Protein 5HWA (pdb70)

Sequence (259 aa):
ASPDDNFSPETLQFLRRNNTGLDGEQWNNIMKKLINKPQQDDDLNNWIKYYGYCEDIEDERGYTIGLFGATTGGSRDTHPDGPDLFKAYDAAKGASNPSADGALKRLGINGKMKGSSIILEIKDSEKVFCGKIKKLQNDAAWRKAMMWETFYNVYIRYSVEEQARQRGFTSAVVTIGSFVDTALNQGATGGSSDTLQGLLARSGSSSSNEKTFMKNFHAKRTLVVDTNKYNKKPPNGKNRVKKQWDTLVDMGKMNLKNVDSEIAQVTDWEMK

Nearest PDB structures (foldseek):
  5hwa-assembly1_A  TM=1.004E+00  e=2.212E-44  Niallia circulans
  2d05-assembly1_A  TM=9.182E-01  e=1.776E-41  Niallia circulans
  1qgi-assembly1_A  TM=9.172E-01  e=9.825E-41  Niallia circulans
  7xh0-assembly1_A  TM=9.384E-01  e=9.496E-37  Paenibacillus dendritiformis
  6x2q-assembly1_A  TM=8.003E-01  e=6.078E-09  Gynuella sunshinyii YC6258

Ra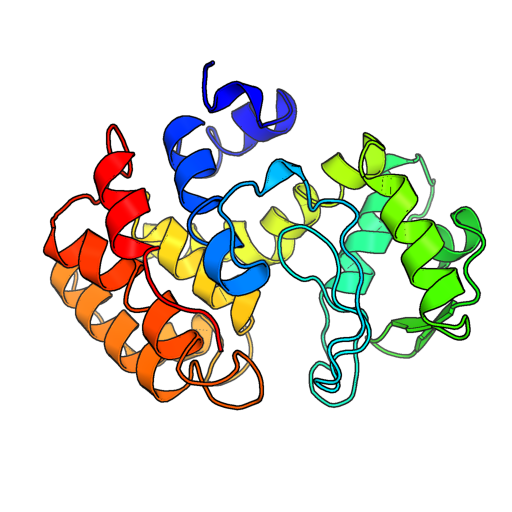dius of gyration: 17.69 Å; Cα contacts (8 Å, |Δi|>4): 448; chains: 1; bounding box: 38×38×52 Å

Structure (mmCIF, N/CA/C/O backbone):
data_5HWA
#
_entry.id   5HWA
#
_cell.length_a   40.750
_cell.length_b   79.030
_cell.length_c   94.760
_cell.angle_alpha   90.000
_cell.angle_beta   90.000
_cell.angle_gamma   90.000
#
_symmetry.space_group_name_H-M   'P 21 21 21'
#
loop_
_entity.id
_entity.type
_entity.pdbx_description
1 polymer Chitosanase
2 branched 2-amino-2-deoxy-beta-D-glucopyranose-(1-4)-2-amino-2-deoxy-beta-D-glucopyranose-(1-4)-2-amino-2-deoxy-beta-D-glucopyranose-(1-4)-2-amino-2-deoxy-beta-D-glucopyranose
3 non-polymer 'CACODYLATE ION'
4 non-polymer 'ACETIC ACID'
5 non-polymer 'ZINC ION'
6 water water
#
loop_
_atom_site.group_PDB
_atom_site.id
_atom_site.type_symbol
_atom_site.label_atom_id
_atom_site.label_alt_id
_atom_site.label_comp_id
_atom_site.label_asym_id
_atom_site.label_entity_id
_atom_site.label_seq_id
_atom_site.pdbx_PDB_ins_code
_atom_site.Cartn_x
_atom_site.Cartn_y
_atom_site.Cartn_z
_atom_site.occupancy
_atom_site.B_iso_or_equiv
_atom_site.auth_seq_id
_atom_site.auth_comp_id
_atom_site.auth_asym_id
_atom_site.auth_atom_id
_atom_site.pdbx_PDB_model_num
ATOM 1 N N . ALA A 1 1 ? 3.848 3.583 16.806 1.00 51.87 1 ALA A N 1
ATOM 2 C CA . ALA A 1 1 ? 4.163 2.183 17.224 1.00 39.45 1 ALA A CA 1
ATOM 3 C C . ALA A 1 1 ? 3.669 1.195 16.184 1.00 36.47 1 ALA A C 1
ATOM 4 O O . ALA A 1 1 ? 2.782 1.489 15.365 1.00 35.59 1 ALA A O 1
ATOM 6 N N . SER A 1 2 ? 4.240 0.005 16.232 1.00 33.71 2 SER A N 1
ATOM 7 C CA . SER A 1 2 ? 3.806 -1.058 15.371 1.00 20.75 2 SER A CA 1
ATOM 8 C C . SER A 1 2 ? 2.404 -1.579 15.795 1.00 18.27 2 SER A C 1
ATOM 9 O O . SER A 1 2 ? 2.134 -1.766 16.996 1.00 18.30 2 SER A O 1
ATOM 12 N N . PRO A 1 3 ? 1.492 -1.808 14.820 1.00 16.59 3 PRO A N 1
ATOM 13 C CA . PRO A 1 3 ? 0.179 -2.361 15.170 1.00 14.47 3 PRO A CA 1
ATOM 14 C C . PRO A 1 3 ? 0.318 -3.741 15.802 1.00 14.41 3 PRO A C 1
ATOM 15 O O . PRO A 1 3 ? -0.556 -4.165 16.592 1.00 15.63 3 PRO A O 1
ATOM 19 N N . ASP A 1 4 ? 1.437 -4.415 15.520 1.00 15.74 4 ASP A N 1
ATOM 20 C CA . ASP A 1 4 ? 1.690 -5.732 16.096 1.00 16.99 4 ASP A CA 1
ATOM 21 C C . ASP A 1 4 ? 1.706 -5.686 17.582 1.00 16.38 4 ASP A C 1
ATOM 22 O O . ASP A 1 4 ? 1.483 -6.712 18.221 1.00 16.36 4 ASP A O 1
ATOM 27 N N . ASP A 1 5 ? 2.061 -4.527 18.137 1.00 13.73 5 ASP A N 1
ATOM 28 C CA . ASP A 1 5 ? 2.245 -4.408 19.584 1.00 14.14 5 ASP A CA 1
ATOM 29 C C . ASP A 1 5 ? 0.917 -4.529 20.326 1.00 13.34 5 ASP A C 1
ATOM 30 O O . ASP A 1 5 ? 0.896 -4.689 21.534 1.00 15.92 5 ASP A O 1
ATOM 35 N N . ASN A 1 6 ? -0.191 -4.509 19.612 1.00 12.94 6 ASN A N 1
ATOM 36 C CA . ASN A 1 6 ? -1.524 -4.589 20.266 1.00 12.49 6 ASN A CA 1
ATOM 37 C C . ASN A 1 6 ? -1.976 -6.021 20.496 1.00 12.18 6 ASN A C 1
ATOM 38 O O . ASN A 1 6 ? -3.104 -6.260 20.941 1.00 13.80 6 ASN A O 1
ATOM 43 N N . PHE A 1 7 ? -1.113 -6.994 20.220 1.00 12.06 7 PHE A N 1
ATOM 44 C CA . PHE A 1 7 ? -1.453 -8.419 20.400 1.00 11.66 7 PHE A CA 1
ATOM 45 C C . PHE A 1 7 ? -0.409 -9.059 21.281 1.00 13.09 7 PHE A C 1
ATOM 46 O O . PHE A 1 7 ? 0.770 -8.646 21.263 1.00 13.66 7 PHE A O 1
ATOM 54 N N . SER A 1 8 ? -0.796 -10.082 22.033 1.00 13.61 8 SER A N 1
ATOM 55 C CA . SER A 1 8 ? 0.210 -10.894 22.716 1.00 13.13 8 SER A CA 1
ATOM 56 C C . SER A 1 8 ? 1.063 -11.576 21.640 1.00 13.27 8 SER A C 1
ATOM 57 O O . SER A 1 8 ? 0.605 -11.803 20.501 1.00 13.21 8 SER A O 1
ATOM 60 N N . PRO A 1 9 ? 2.298 -11.947 21.986 1.00 13.42 9 PRO A N 1
ATOM 61 C CA . PRO A 1 9 ? 3.090 -12.663 20.991 1.00 14.98 9 PRO A CA 1
ATOM 62 C C . PRO A 1 9 ? 2.405 -13.950 20.503 1.00 15.02 9 PRO A C 1
ATOM 63 O O . PRO A 1 9 ? 2.468 -14.259 19.302 1.00 16.35 9 PRO A O 1
ATOM 67 N N . GLU A 1 10 ? 1.761 -14.690 21.418 1.00 14.74 10 GLU A N 1
ATOM 68 C CA . GLU A 1 10 ? 1.092 -15.945 21.070 1.00 15.35 10 GLU A CA 1
ATOM 69 C C . GLU A 1 10 ? -0.055 -15.688 20.096 1.00 13.45 10 GLU A C 1
ATOM 70 O O . GLU A 1 10 ? -0.197 -16.388 19.095 1.00 15.75 10 GLU A O 1
ATOM 76 N N . THR A 1 11 ? -0.827 -14.638 20.337 1.00 12.24 11 THR A N 1
ATOM 77 C CA . THR A 1 11 ? -1.966 -14.315 19.466 1.00 12.78 11 THR A CA 1
ATOM 78 C C . THR A 1 11 ? -1.467 -13.870 18.101 1.00 12.72 11 THR A C 1
ATOM 79 O O . THR A 1 11 ? -2.015 -14.274 17.062 1.00 12.31 11 THR A O 1
ATOM 83 N N . LEU A 1 12 ? -0.440 -13.024 18.093 1.00 13.14 12 LEU A N 1
ATOM 84 C CA . LEU A 1 12 ? 0.089 -12.519 16.821 1.00 12.42 12 LEU A CA 1
ATOM 85 C C . LEU A 1 12 ? 0.498 -13.720 15.935 1.00 12.50 12 LEU A C 1
ATOM 86 O O . LEU A 1 12 ? 0.135 -13.800 14.756 1.00 13.12 12 LEU A O 1
ATOM 91 N N . GLN A 1 13 ? 1.273 -14.641 16.509 1.00 13.32 13 GLN A N 1
ATOM 92 C CA . GLN A 1 13 ? 1.739 -15.793 15.757 1.00 14.77 13 GLN A CA 1
ATOM 93 C C . GLN A 1 13 ? 0.623 -16.729 15.385 1.00 13.88 13 GLN A C 1
ATOM 94 O O . GLN A 1 13 ? 0.585 -17.212 14.250 1.00 14.30 13 GLN A O 1
ATOM 100 N N . PHE A 1 14 ? -0.295 -17.003 16.314 1.00 12.53 14 PHE A N 1
ATOM 101 C CA . PHE A 1 14 ? -1.392 -17.922 16.044 1.00 13.20 14 PHE A CA 1
ATOM 102 C C . PHE A 1 14 ? -2.275 -17.370 14.909 1.00 12.45 14 PHE A C 1
ATOM 103 O O . PHE A 1 14 ? -2.635 -18.087 13.977 1.00 13.20 14 PHE A O 1
ATOM 111 N N . LEU A 1 15 ? -2.591 -16.077 14.975 1.00 11.53 15 LEU A N 1
ATOM 112 C CA . LEU A 1 15 ? -3.393 -15.483 13.896 1.00 12.28 15 LEU A CA 1
ATOM 113 C C . LEU A 1 15 ? -2.660 -15.534 12.544 1.00 11.39 15 LEU A C 1
ATOM 114 O O . LEU A 1 15 ? -3.278 -15.811 11.510 1.00 12.30 15 LEU A O 1
ATOM 119 N N . ARG A 1 16 ? -1.353 -15.296 12.526 1.00 11.30 16 ARG A N 1
ATOM 120 C CA A ARG A 1 16 ? -0.577 -15.370 11.296 0.30 12.82 16 ARG A CA 1
ATOM 121 C CA B ARG A 1 16 ? -0.658 -15.356 11.275 0.70 13.03 16 ARG A CA 1
ATOM 122 C C . ARG A 1 16 ? -0.680 -16.776 10.707 1.00 13.77 16 ARG A C 1
ATOM 123 O O . ARG A 1 16 ? -0.948 -16.960 9.524 1.00 14.59 16 ARG A O 1
ATOM 138 N N . ASN A 1 17 ? -0.439 -17.761 11.567 1.00 13.87 17 ASN A N 1
ATOM 139 C CA . ASN A 1 17 ? -0.307 -19.150 11.121 1.00 13.78 17 ASN A CA 1
ATOM 140 C C . ASN A 1 17 ? -1.643 -19.718 10.691 1.00 13.63 17 ASN A C 1
ATOM 141 O O . ASN A 1 17 ? -1.712 -20.587 9.817 1.00 17.29 17 ASN A O 1
ATOM 146 N N . ASN A 1 18 ? -2.727 -19.245 11.299 1.00 13.59 18 ASN A N 1
ATOM 147 C CA . ASN A 1 18 ? -4.041 -19.842 11.061 1.00 11.99 18 ASN A CA 1
ATOM 148 C C . ASN A 1 18 ? -4.998 -19.049 10.193 1.00 11.43 18 ASN A C 1
ATOM 149 O O . ASN A 1 18 ? -6.008 -19.590 9.715 1.00 13.84 18 ASN A O 1
ATOM 154 N N . THR A 1 19 ? -4.715 -17.756 9.997 1.00 11.81 19 THR A N 1
ATOM 155 C CA . THR A 1 19 ? -5.607 -16.909 9.202 1.00 10.62 19 THR A CA 1
ATOM 156 C C . THR A 1 19 ? -4.904 -16.260 8.023 1.00 10.67 19 THR A C 1
ATOM 157 O O . THR A 1 19 ? -5.573 -15.648 7.188 1.00 12.23 19 THR A O 1
ATOM 161 N N . GLY A 1 20 ? -3.576 -16.320 8.004 1.00 11.61 20 GLY A N 1
ATOM 162 C CA . GLY A 1 20 ? -2.836 -15.716 6.916 1.00 12.26 20 GLY A CA 1
ATOM 163 C C . GLY A 1 20 ? -2.641 -14.207 7.065 1.00 11.44 20 GLY A C 1
ATOM 164 O O . GLY A 1 20 ? -2.005 -13.596 6.212 1.00 15.31 20 GLY A O 1
ATOM 165 N N . LEU A 1 21 ? -3.170 -13.602 8.118 1.00 10.66 21 LEU A N 1
ATOM 166 C CA . LEU A 1 21 ? -3.163 -12.138 8.214 1.00 10.78 21 LEU A CA 1
ATOM 167 C C . LEU A 1 21 ? -2.179 -11.657 9.274 1.00 9.45 21 LEU A C 1
ATOM 168 O O . LEU A 1 21 ? -1.997 -12.334 10.317 1.00 11.68 21 LEU A O 1
ATOM 173 N N . ASP A 1 22 ? -1.558 -10.495 9.013 1.00 10.03 22 ASP A N 1
ATOM 174 C CA . ASP A 1 22 ? -0.536 -9.957 9.913 1.00 11.25 22 ASP A CA 1
ATOM 175 C C . ASP A 1 22 ? -1.130 -9.019 10.958 1.00 10.44 22 ASP A C 1
ATOM 176 O O . ASP A 1 22 ? -2.331 -8.836 11.035 1.00 11.17 22 ASP A O 1
ATOM 181 N N . GLY A 1 23 ? -0.265 -8.440 11.785 1.00 9.82 23 GLY A N 1
ATOM 182 C CA . GLY A 1 23 ? -0.715 -7.579 12.889 1.00 9.62 23 GLY A CA 1
ATOM 183 C C . GLY A 1 23 ? -1.364 -6.303 12.428 1.00 10.00 23 GLY A C 1
ATOM 184 O O . GLY A 1 23 ? -2.336 -5.870 13.032 1.00 11.62 23 GLY A O 1
ATOM 185 N N . GLU A 1 24 ? -0.871 -5.701 11.346 1.00 10.39 24 GLU A N 1
ATOM 186 C CA . GLU A 1 24 ? -1.536 -4.490 10.790 1.00 10.10 24 GLU A CA 1
ATOM 187 C C . GLU A 1 24 ? -2.968 -4.878 10.358 1.00 10.16 24 GLU A C 1
ATOM 188 O O . GLU A 1 24 ? -3.936 -4.136 10.630 1.00 10.16 24 GLU A O 1
ATOM 194 N N . GLN A 1 25 ? -3.099 -6.008 9.673 1.00 9.42 25 GLN A N 1
ATOM 195 C CA . GLN A 1 25 ? -4.386 -6.411 9.141 1.00 9.14 25 GLN A CA 1
ATOM 196 C C . GLN A 1 25 ? -5.358 -6.698 10.276 1.00 9.01 25 GLN A C 1
ATOM 197 O O . GLN A 1 25 ? -6.495 -6.207 10.264 1.00 9.49 25 GLN A O 1
ATOM 203 N N . TRP A 1 26 ? -4.960 -7.497 11.256 1.00 9.04 26 TRP A N 1
ATOM 204 C CA . TRP A 1 26 ? -5.821 -7.744 12.385 1.00 8.15 26 TRP A CA 1
ATOM 205 C C . TRP A 1 26 ? -6.115 -6.523 13.228 1.00 9.02 26 TRP A C 1
ATOM 206 O O . TRP A 1 26 ? -7.239 -6.387 13.758 1.00 9.51 26 TRP A O 1
ATOM 217 N N . ASN A 1 27 ? -5.114 -5.663 13.420 1.00 9.35 27 ASN A N 1
ATOM 218 C CA . ASN A 1 27 ? -5.397 -4.419 14.142 1.00 8.63 27 ASN A CA 1
ATOM 219 C C . ASN A 1 27 ? -6.481 -3.590 13.423 1.00 8.90 27 ASN A C 1
ATOM 220 O O . ASN A 1 27 ? -7.395 -3.042 14.078 1.00 9.76 27 ASN A O 1
ATOM 225 N N . ASN A 1 28 ? -6.411 -3.551 12.078 1.00 9.11 28 ASN A N 1
ATOM 226 C CA . ASN A 1 28 ? -7.419 -2.852 11.285 1.00 9.22 28 ASN A CA 1
ATOM 227 C C . ASN A 1 28 ? -8.794 -3.510 11.379 1.00 9.01 28 ASN A C 1
ATOM 228 O O . ASN A 1 28 ? -9.816 -2.797 11.509 1.00 8.83 28 ASN A O 1
ATOM 233 N N . ILE A 1 29 ? -8.839 -4.846 11.331 1.00 8.67 29 ILE A N 1
ATOM 234 C CA . ILE A 1 29 ? -10.104 -5.553 11.486 1.00 8.60 29 ILE A CA 1
ATOM 235 C C . ILE A 1 29 ? -10.698 -5.157 12.851 1.00 9.21 29 ILE A C 1
ATOM 236 O O . ILE A 1 29 ? -11.907 -4.870 12.970 1.00 8.71 29 ILE A O 1
ATOM 241 N N . MET A 1 30 ? -9.880 -5.152 13.914 1.00 8.02 30 MET A N 1
ATOM 242 C CA . MET A 1 30 ? -10.383 -4.816 15.239 1.00 8.70 30 MET A CA 1
ATOM 243 C C . MET A 1 30 ? -10.881 -3.384 15.356 1.00 8.68 30 MET A C 1
ATOM 244 O O . MET A 1 30 ? -11.849 -3.122 16.062 1.00 9.39 30 MET A O 1
ATOM 249 N N . LYS A 1 31 ? -10.218 -2.431 14.698 1.00 8.84 31 LYS A N 1
ATOM 250 C CA A LYS A 1 31 ? -10.715 -1.047 14.667 0.50 9.81 31 LYS A CA 1
ATOM 251 C CA B LYS A 1 31 ? -10.739 -1.057 14.689 0.50 9.54 31 LYS A CA 1
ATOM 252 C C . LYS A 1 31 ? -12.126 -1.012 14.059 1.00 8.63 31 LYS A C 1
ATOM 253 O O . LYS A 1 31 ? -13.043 -0.353 14.579 1.00 8.84 31 LYS A O 1
ATOM 264 N N . LEU A 1 32 ? -12.299 -1.733 12.945 1.00 8.66 32 LEU A N 1
ATOM 265 C CA . LEU A 1 32 ? -13.552 -1.761 12.229 1.00 8.79 32 LEU A CA 1
ATOM 266 C C . LEU A 1 32 ? -14.660 -2.467 13.006 1.00 8.42 32 LEU A C 1
ATOM 267 O O . LEU A 1 32 ? -15.832 -2.055 12.943 1.00 9.70 32 LEU A O 1
ATOM 272 N N . ILE A 1 33 ? -14.334 -3.502 13.767 1.00 8.27 33 ILE A N 1
ATOM 273 C CA . ILE A 1 33 ? -15.311 -4.155 14.628 1.00 8.23 33 ILE A CA 1
ATOM 274 C C . ILE A 1 33 ? -15.658 -3.247 15.823 1.00 8.64 33 ILE A C 1
ATOM 275 O O . ILE A 1 33 ? -16.819 -3.160 16.256 1.00 10.09 33 ILE A O 1
ATOM 280 N N . ASN A 1 34 ? -14.655 -2.557 16.366 1.00 8.12 34 ASN A N 1
ATOM 281 C CA . ASN A 1 34 ? -14.856 -1.795 17.586 1.00 9.49 34 ASN A CA 1
ATOM 282 C C . ASN A 1 34 ? -15.732 -0.573 17.360 1.00 9.99 34 ASN A C 1
ATOM 283 O O . ASN A 1 34 ? -16.456 -0.167 18.262 1.00 10.67 34 ASN A O 1
ATOM 288 N N . LYS A 1 35 ? -15.687 0.011 16.156 1.00 8.37 35 LYS A N 1
ATOM 289 C CA . LYS A 1 35 ? -16.495 1.208 15.899 1.00 9.35 35 LYS A CA 1
ATOM 290 C C . LYS A 1 35 ? -18.000 0.986 16.220 1.00 8.76 35 LYS A C 1
ATOM 291 O O . LYS A 1 35 ? -18.560 1.745 16.980 1.00 9.72 35 LYS A O 1
ATOM 297 N N . PRO A 1 36 ? -18.644 -0.044 15.648 1.00 8.37 36 PRO A N 1
ATOM 298 C CA . PRO A 1 36 ? -20.069 -0.226 15.950 1.00 8.87 36 PRO A CA 1
ATOM 299 C C . PRO A 1 36 ? -20.327 -0.827 17.313 1.00 9.54 36 PRO A C 1
ATOM 300 O O . PRO A 1 36 ? -21.460 -0.760 17.772 1.00 10.51 36 PRO A O 1
ATOM 304 N N . GLN A 1 37 ? -19.309 -1.387 17.971 1.00 9.74 37 GLN A N 1
ATOM 305 C CA . GLN A 1 37 ? -19.519 -1.921 19.331 1.00 9.22 37 GLN A CA 1
ATOM 306 C C . GLN A 1 37 ? -19.344 -0.879 20.431 1.00 9.73 37 GLN A C 1
ATOM 307 O O . GLN A 1 37 ? -19.983 -0.961 21.500 1.00 12.63 37 GLN A O 1
ATOM 313 N N . GLN A 1 38 ? -18.425 0.069 20.191 1.00 9.14 38 GLN A N 1
ATOM 314 C CA . GLN A 1 38 ? -18.037 1.025 21.243 1.00 9.62 38 GLN A CA 1
ATOM 315 C C . GLN A 1 38 ? -17.930 2.494 20.832 1.00 11.34 38 GLN A C 1
ATOM 316 O O . GLN A 1 38 ? -17.672 3.358 21.659 1.00 13.42 38 GLN A O 1
ATOM 322 N N . ASP A 1 39 ? -18.159 2.762 19.552 1.00 10.56 39 ASP A N 1
ATOM 323 C CA . ASP A 1 39 ? -18.090 4.123 19.006 1.00 11.81 39 ASP A CA 1
ATOM 324 C C . ASP A 1 39 ? -16.686 4.734 19.113 1.00 12.96 39 ASP A C 1
ATOM 325 O O . ASP A 1 39 ? -16.547 5.947 19.279 1.00 16.42 39 ASP A O 1
ATOM 330 N N A ASP A 1 40 ? -15.663 3.908 19.030 0.50 12.23 40 ASP A N 1
ATOM 331 N N B ASP A 1 40 ? -15.669 3.872 18.974 0.50 12.83 40 ASP A N 1
ATOM 332 C CA A ASP A 1 40 ? -14.332 4.420 18.824 0.50 12.04 40 ASP A CA 1
ATOM 333 C CA B ASP A 1 40 ? -14.264 4.116 19.354 0.50 14.34 40 ASP A CA 1
ATOM 334 C C A ASP A 1 40 ? -13.535 3.289 18.229 0.50 11.61 40 ASP A C 1
ATOM 335 C C B ASP A 1 40 ? -13.414 3.146 18.513 0.50 12.10 40 ASP A C 1
ATOM 336 O O A ASP A 1 40 ? -14.048 2.195 18.016 0.50 11.35 40 ASP A O 1
ATOM 337 O O B ASP A 1 40 ? -13.792 1.986 18.389 0.50 13.25 40 ASP A O 1
ATOM 346 N N . LEU A 1 41 ? -12.281 3.580 17.937 1.00 12.14 41 LEU A N 1
ATOM 347 C CA . LEU A 1 41 ? -11.384 2.622 17.279 1.00 12.96 41 LEU A CA 1
ATOM 348 C C . LEU A 1 41 ? -10.373 2.028 18.267 1.00 12.24 41 LEU A C 1
ATOM 349 O O . LEU A 1 41 ? -9.566 1.190 17.880 1.00 14.54 41 LEU A O 1
ATOM 354 N N A ASN A 1 42 ? -10.415 2.469 19.528 0.50 13.23 42 ASN A N 1
ATOM 355 N N B ASN A 1 42 ? -10.402 2.468 19.527 0.50 13.08 42 ASN A N 1
ATOM 356 C CA A ASN A 1 42 ? -9.428 2.048 20.532 0.50 13.69 42 ASN A CA 1
ATOM 357 C CA B ASN A 1 42 ? -9.372 2.062 20.493 0.50 12.44 42 ASN A CA 1
ATOM 358 C C A ASN A 1 42 ? -9.817 0.747 21.200 0.50 12.01 42 ASN A C 1
ATOM 359 C C B ASN A 1 42 ? -9.725 0.759 21.200 0.50 12.21 42 ASN A C 1
ATOM 360 O O A ASN A 1 42 ? -10.175 0.712 22.388 0.50 12.71 42 ASN A O 1
ATOM 361 O O B ASN A 1 42 ? -9.963 0.740 22.420 0.50 13.33 42 ASN A O 1
ATOM 370 N N . TRP A 1 43 ? -9.751 -0.316 20.419 1.00 11.34 43 TRP A N 1
ATOM 371 C CA . TRP A 1 43 ? -10.305 -1.593 20.837 1.00 10.42 43 TRP A CA 1
ATOM 372 C C . TRP A 1 43 ? -9.575 -2.173 22.036 1.00 10.67 43 TRP A C 1
ATOM 373 O O . TRP A 1 43 ? -10.198 -2.920 22.806 1.00 10.94 43 TRP A O 1
ATOM 384 N N . ILE A 1 44 ? -8.286 -1.860 22.212 1.00 10.54 44 ILE A N 1
ATOM 385 C CA . ILE A 1 44 ? -7.523 -2.524 23.259 1.00 11.49 44 ILE A CA 1
ATOM 386 C C . ILE A 1 44 ? -8.035 -2.125 24.651 1.00 12.48 44 ILE A C 1
ATOM 387 O O . ILE A 1 44 ? -7.679 -2.764 25.648 1.00 12.69 44 ILE A O 1
ATOM 392 N N . LYS A 1 45 ? -8.873 -1.084 24.741 1.00 11.66 45 LYS A N 1
ATOM 393 C CA . LYS A 1 45 ? -9.385 -0.620 26.036 1.00 12.67 45 LYS A CA 1
ATOM 394 C C . LYS A 1 45 ? -10.528 -1.516 26.551 1.00 11.22 45 LYS A C 1
ATOM 395 O O . LYS A 1 45 ? -10.972 -1.307 27.666 1.00 12.97 45 LYS A O 1
ATOM 401 N N . TYR A 1 46 ? -11.027 -2.451 25.738 1.00 10.53 46 TYR A N 1
ATOM 402 C CA . TYR A 1 46 ? -12.340 -3.054 25.993 1.00 10.06 46 TYR A CA 1
ATOM 403 C C . TYR A 1 46 ? -12.347 -4.513 26.458 1.00 9.93 46 TYR A C 1
ATOM 404 O O . TYR A 1 46 ? -13.374 -5.192 26.377 1.00 10.38 46 TYR A O 1
ATOM 413 N N . TYR A 1 47 ? -11.183 -5.056 26.855 1.00 10.23 47 TYR A N 1
ATOM 414 C CA . TYR A 1 47 ? -11.192 -6.422 27.362 1.00 9.20 47 TYR A CA 1
ATOM 415 C C . TYR A 1 47 ? -12.128 -6.570 28.575 1.00 9.12 47 TYR A C 1
ATOM 416 O O . TYR A 1 47 ? -12.772 -7.620 28.689 1.00 11.02 47 TYR A O 1
ATOM 425 N N . GLY A 1 48 ? -12.121 -5.573 29.456 1.00 10.86 48 GLY A N 1
ATOM 426 C CA . GLY A 1 48 ? -12.952 -5.621 30.650 1.00 12.51 48 GLY A CA 1
ATOM 427 C C . GLY A 1 48 ? -14.335 -5.014 30.442 1.00 12.28 48 GLY A C 1
ATOM 428 O O . GLY A 1 48 ? -15.041 -4.791 31.428 1.00 14.43 48 GLY A O 1
ATOM 429 N N . TYR A 1 49 ? -14.751 -4.760 29.196 1.00 11.52 49 TYR A N 1
ATOM 430 C CA . TYR A 1 49 ? -16.092 -4.221 28.959 1.00 11.46 49 TYR A CA 1
ATOM 431 C C . TYR A 1 49 ? -17.163 -5.197 29.467 1.00 10.73 49 TYR A C 1
ATOM 432 O O . TYR A 1 49 ? -17.081 -6.401 29.226 1.00 11.31 49 TYR A O 1
ATOM 441 N N . CYS A 1 50 ? -18.160 -4.657 30.167 1.00 11.41 50 CYS A N 1
ATOM 442 C CA . CYS A 1 50 ? -19.282 -5.482 30.613 1.00 11.37 50 CYS A CA 1
ATOM 443 C C . CYS A 1 50 ? -20.481 -4.563 30.771 1.00 12.75 50 CYS A C 1
ATOM 444 O O . CYS A 1 50 ? -20.379 -3.538 31.468 1.00 15.09 50 CYS A O 1
ATOM 447 N N . GLU A 1 51 ? -21.613 -4.904 30.146 1.00 12.73 51 GLU A N 1
ATOM 448 C CA . GLU A 1 51 ? -22.796 -4.053 30.249 1.00 12.75 51 GLU A CA 1
ATOM 449 C C . GLU A 1 51 ? -24.029 -4.881 29.913 1.00 11.62 51 GLU A C 1
ATOM 450 O O . GLU A 1 51 ? -23.996 -5.733 29.005 1.00 12.54 51 GLU A O 1
ATOM 456 N N . ASP A 1 52 ? -25.130 -4.621 30.630 1.00 13.47 52 ASP A N 1
ATOM 457 C CA . ASP A 1 52 ? -26.430 -5.145 30.216 1.00 14.98 52 ASP A CA 1
ATOM 458 C C . ASP A 1 52 ? -27.022 -4.068 29.308 1.00 14.40 52 ASP A C 1
ATOM 459 O O . ASP A 1 52 ? -27.417 -2.997 29.780 1.00 16.29 52 ASP A O 1
ATOM 464 N N . ILE A 1 53 ? -27.032 -4.344 27.993 1.00 13.83 53 ILE A N 1
ATOM 465 C CA . ILE A 1 53 ? -27.518 -3.335 27.030 1.00 15.99 53 ILE A CA 1
ATOM 466 C C . ILE A 1 53 ? -29.013 -3.509 26.767 1.00 16.40 53 ILE A C 1
ATOM 467 O O . ILE A 1 53 ? -29.557 -2.878 25.848 1.00 18.49 53 ILE A O 1
ATOM 472 N N . GLU A 1 54 ? -29.675 -4.347 27.581 1.00 14.97 54 GLU A N 1
ATOM 473 C CA . GLU A 1 54 ? -31.152 -4.479 27.535 1.00 16.14 54 GLU A CA 1
ATOM 474 C C . GLU A 1 54 ? -31.667 -5.062 26.196 1.00 14.17 54 GLU A C 1
ATOM 475 O O . GLU A 1 54 ? -32.725 -4.668 25.707 1.00 17.24 54 GLU A O 1
ATOM 481 N N . ASP A 1 55 ? -30.932 -6.016 25.644 1.00 13.24 55 ASP A N 1
ATOM 482 C CA . ASP A 1 55 ? -31.267 -6.661 24.390 1.00 14.36 55 ASP A CA 1
ATOM 483 C C . ASP A 1 55 ? -31.685 -8.117 24.594 1.00 12.61 55 ASP A C 1
ATOM 484 O O . ASP A 1 55 ? -31.733 -8.886 23.615 1.00 12.86 55 ASP A O 1
ATOM 489 N N . GLU A 1 56 ? -32.001 -8.510 25.850 1.00 12.21 56 GLU A N 1
ATOM 490 C CA . GLU A 1 56 ? -32.436 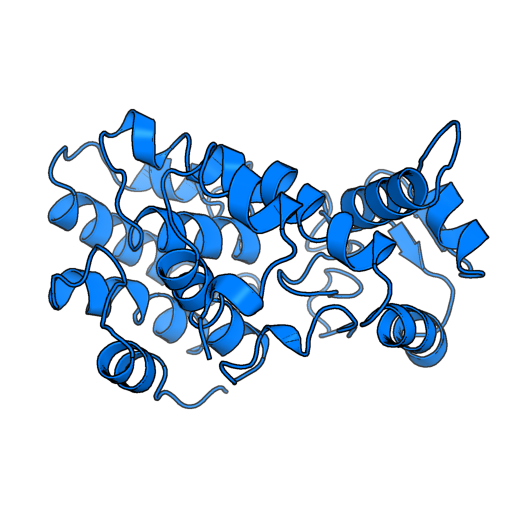-9.869 26.136 1.00 12.79 56 GLU A CA 1
ATOM 491 C C . GLU A 1 56 ? -31.353 -10.899 25.813 1.00 11.39 56 GLU A C 1
ATOM 492 O O . GLU A 1 56 ? -31.663 -12.067 25.628 1.00 12.43 56 GLU A O 1
ATOM 498 N N . ARG A 1 57 ? -30.078 -10.487 25.859 1.00 9.60 57 ARG A N 1
ATOM 499 C CA . ARG A 1 57 ? -28.948 -11.442 25.718 1.00 10.92 57 ARG A CA 1
ATOM 500 C C . ARG A 1 57 ? -28.144 -11.616 26.998 1.00 11.70 57 ARG A C 1
ATOM 501 O O . ARG A 1 57 ? -27.088 -12.211 26.938 1.00 12.87 57 ARG A O 1
ATOM 509 N N . GLY A 1 58 ? -28.629 -11.084 28.128 1.00 12.40 58 GLY A N 1
ATOM 510 C CA . GLY A 1 58 ? -27.854 -11.079 29.364 1.00 12.84 58 GLY A CA 1
ATOM 511 C C . GLY A 1 58 ? -26.841 -9.955 29.368 1.00 12.25 58 GLY A C 1
ATOM 512 O O . GLY A 1 58 ? -27.163 -8.831 28.948 1.00 15.20 58 GLY A O 1
ATOM 513 N N . TYR A 1 59 ? -25.645 -10.222 29.881 1.00 12.40 59 TYR A N 1
ATOM 514 C CA . TYR A 1 59 ? -24.576 -9.225 29.879 1.00 12.25 59 TYR A CA 1
ATOM 515 C C . TYR A 1 59 ? -23.719 -9.401 28.639 1.00 11.14 59 TYR A C 1
ATOM 516 O O . TYR A 1 59 ? -23.491 -10.547 28.204 1.00 12.68 59 TYR A O 1
ATOM 525 N N . THR A 1 60 ? -23.276 -8.261 28.084 1.00 11.53 60 THR A N 1
ATOM 526 C CA . THR A 1 60 ? -22.375 -8.211 26.909 1.00 10.57 60 THR A CA 1
ATOM 527 C C . THR A 1 60 ? -20.972 -7.873 27.394 1.00 9.74 60 THR A C 1
ATOM 528 O O . THR A 1 60 ? -20.815 -6.918 28.152 1.00 11.63 60 THR A O 1
ATOM 532 N N . ILE A 1 61 ? -19.971 -8.648 26.955 1.00 10.72 61 ILE A N 1
ATOM 533 C CA . ILE A 1 61 ? -18.649 -8.604 27.593 1.00 10.81 61 ILE A CA 1
ATOM 534 C C . ILE A 1 61 ? -17.521 -8.624 26.578 1.00 10.19 61 ILE A C 1
ATOM 535 O O . ILE A 1 61 ? -17.528 -9.399 25.607 1.00 11.03 61 ILE A O 1
ATOM 540 N N . GLY A 1 62 ? -16.536 -7.768 26.817 1.00 9.52 62 GLY A N 1
ATOM 541 C CA . GLY A 1 62 ? -15.254 -7.940 26.106 1.00 9.97 62 GLY A CA 1
ATOM 542 C C . GLY A 1 62 ? -15.222 -7.406 24.687 1.00 10.55 62 GLY A C 1
ATOM 543 O O . GLY A 1 62 ? -16.105 -6.667 24.241 1.00 11.98 62 GLY A O 1
ATOM 544 N N . LEU A 1 63 ? -14.165 -7.806 23.970 1.00 11.56 63 LEU A N 1
ATOM 545 C CA . LEU A 1 63 ? -13.854 -7.286 22.636 1.00 11.47 63 LEU A CA 1
ATOM 546 C C . LEU A 1 63 ? -14.854 -7.637 21.566 1.00 10.89 63 LEU A C 1
ATOM 547 O O . LEU A 1 63 ? -14.980 -6.894 20.589 1.00 12.20 63 LEU A O 1
ATOM 552 N N . PHE A 1 64 ? -15.505 -8.793 21.691 1.00 11.19 64 PHE A N 1
ATOM 553 C CA . PHE A 1 64 ? -16.437 -9.237 20.642 1.00 11.71 64 PHE A CA 1
ATOM 554 C C . PHE A 1 64 ? -17.856 -9.332 21.151 1.00 12.06 64 PHE A C 1
ATOM 555 O O . PHE A 1 64 ? -18.699 -9.948 20.497 1.00 12.79 64 PHE A O 1
ATOM 563 N N . GLY A 1 65 ? -18.119 -8.728 22.310 1.00 11.60 65 GLY A N 1
ATOM 564 C CA . GLY A 1 65 ? -19.490 -8.676 22.846 1.00 11.73 65 GLY A CA 1
ATOM 565 C C . GLY A 1 65 ? -20.039 -10.070 23.128 1.00 11.44 65 GLY A C 1
ATOM 566 O O . GLY A 1 65 ? -21.162 -10.398 22.734 1.00 12.47 65 GLY A O 1
ATOM 567 N N . ALA A 1 66 ? -19.237 -10.913 23.777 1.00 11.90 66 ALA A N 1
ATOM 568 C CA . ALA A 1 66 ? -19.717 -12.213 24.259 1.00 10.89 66 ALA A CA 1
ATOM 569 C C . ALA A 1 66 ? -20.883 -11.989 25.183 1.00 11.81 66 ALA A C 1
ATOM 570 O O . ALA A 1 66 ? -20.900 -11.034 25.932 1.00 13.46 66 ALA A O 1
ATOM 572 N N . THR A 1 67 ? -21.854 -12.879 25.147 1.00 10.70 67 THR A N 1
ATOM 573 C CA . THR A 1 67 ? -23.062 -12.658 25.941 1.00 10.31 67 THR A CA 1
ATOM 574 C C . THR A 1 67 ? -23.244 -13.791 26.952 1.00 10.99 67 THR A C 1
ATOM 575 O O . THR A 1 67 ? -22.904 -14.954 26.681 1.00 12.05 67 THR A O 1
ATOM 579 N N . THR A 1 68 ? -23.828 -13.469 28.097 1.00 10.81 68 THR A N 1
ATOM 580 C CA . THR A 1 68 ? -24.047 -14.509 29.102 1.00 12.04 68 THR A CA 1
ATOM 581 C C . THR A 1 68 ? -25.302 -15.329 28.797 1.00 11.71 68 THR A C 1
ATOM 582 O O . THR A 1 68 ? -25.426 -16.462 29.288 1.00 14.09 68 THR A O 1
ATOM 586 N N . GLY A 1 69 ? -26.248 -14.750 28.019 1.00 11.81 69 GLY A N 1
ATOM 587 C CA . GLY A 1 69 ? -27.433 -15.478 27.566 1.00 13.63 69 GLY A CA 1
ATOM 588 C C . GLY A 1 69 ? -28.753 -14.918 28.071 1.00 12.94 69 GLY A C 1
ATOM 589 O O . GLY A 1 69 ? -28.841 -14.345 29.174 1.00 14.89 69 GLY A O 1
ATOM 590 N N . GLY A 1 70 ? -29.767 -15.042 27.241 1.00 14.00 70 GLY A N 1
ATOM 591 C CA . GLY A 1 70 ? -31.107 -14.608 27.625 1.00 14.50 70 GLY A CA 1
ATOM 592 C C . GLY A 1 70 ? -32.058 -15.123 26.584 1.00 14.58 70 GLY A C 1
ATOM 593 O O . GLY A 1 70 ? -31.675 -15.906 25.706 1.00 14.38 70 GLY A O 1
ATOM 594 N N . SER A 1 71 ? -33.275 -14.598 26.590 1.00 15.48 71 SER A N 1
ATOM 595 C CA . SER A 1 71 ? -34.272 -15.119 25.665 1.00 15.72 71 SER A CA 1
ATOM 596 C C . SER A 1 71 ? -33.931 -14.893 24.180 1.00 13.66 71 SER A C 1
ATOM 597 O O . SER A 1 71 ? -34.444 -15.616 23.324 1.00 16.59 71 SER A O 1
ATOM 600 N N . ARG A 1 72 ? -33.112 -13.882 23.869 1.00 11.50 72 ARG A N 1
ATOM 601 C CA . ARG A 1 72 ? -32.725 -13.610 22.490 1.00 12.40 72 ARG A CA 1
ATOM 602 C C . ARG A 1 72 ? -31.410 -14.294 22.116 1.00 13.65 72 ARG A C 1
ATOM 603 O O . ARG A 1 72 ? -30.973 -14.201 20.973 1.00 14.76 72 ARG A O 1
ATOM 611 N N . ASP A 1 73 ? -30.748 -14.937 23.074 1.00 12.61 73 ASP A N 1
ATOM 612 C CA . ASP A 1 73 ? -29.524 -15.668 22.772 1.00 13.10 73 ASP A CA 1
ATOM 613 C C . ASP A 1 73 ? -29.429 -16.833 23.744 1.00 13.62 73 ASP A C 1
ATOM 614 O O . ASP A 1 73 ? -28.824 -16.770 24.808 1.00 13.51 73 ASP A O 1
ATOM 619 N N . THR A 1 74 ? -30.010 -17.933 23.300 1.00 14.21 74 THR A N 1
ATOM 620 C CA . THR A 1 74 ? -30.092 -19.158 24.089 1.00 15.47 74 THR A CA 1
ATOM 621 C C . THR A 1 74 ? -28.921 -20.087 23.843 1.00 16.23 74 THR A C 1
ATOM 622 O O . THR A 1 74 ? -28.802 -21.107 24.496 1.00 18.72 74 THR A O 1
ATOM 626 N N . HIS A 1 75 ? -28.045 -19.731 22.911 1.00 15.10 75 HIS A N 1
ATOM 627 C CA . HIS A 1 75 ? -26.776 -20.459 22.713 1.00 16.52 75 HIS A CA 1
ATOM 628 C C . HIS A 1 75 ? -25.615 -19.497 22.756 1.00 14.03 75 HIS A C 1
ATOM 629 O O . HIS A 1 75 ? -24.857 -19.354 21.807 1.00 15.88 75 HIS A O 1
ATOM 636 N N . PRO A 1 76 ? -25.447 -18.805 23.889 1.00 12.96 76 PRO A N 1
ATOM 637 C CA . PRO A 1 76 ? -24.465 -17.741 23.974 1.00 12.66 76 PRO A CA 1
ATOM 638 C C . PRO A 1 76 ? -23.015 -18.213 24.015 1.00 13.16 76 PRO A C 1
ATOM 639 O O . PRO A 1 76 ? -22.727 -19.362 24.335 1.00 13.96 76 PRO A O 1
ATOM 643 N N . ASP A 1 77 ? -22.116 -17.281 23.728 1.00 12.23 77 ASP A N 1
ATOM 644 C CA . ASP A 1 77 ? -20.684 -17.544 23.744 1.00 11.29 77 ASP A CA 1
ATOM 645 C C . ASP A 1 77 ? -20.001 -17.214 25.065 1.00 11.75 77 ASP A C 1
ATOM 646 O O . ASP A 1 77 ? -18.853 -17.636 25.301 1.00 11.90 77 ASP A O 1
ATOM 651 N N . GLY A 1 78 ? -20.676 -16.492 25.956 1.00 11.38 78 GLY A N 1
ATOM 652 C CA . GLY A 1 78 ? -20.102 -16.110 27.233 1.00 12.23 78 GLY A CA 1
ATOM 653 C C . GLY A 1 78 ? -19.678 -17.304 28.096 1.00 10.30 78 GLY A C 1
ATOM 654 O O . GLY A 1 78 ? -18.603 -17.272 28.732 1.00 11.88 78 GLY A O 1
ATOM 655 N N . PRO A 1 79 ? -20.492 -18.386 28.124 1.00 11.80 79 PRO A N 1
ATOM 656 C CA . PRO A 1 79 ? -20.062 -19.533 28.936 1.00 12.96 79 PRO A CA 1
ATOM 657 C C . PRO A 1 79 ? -18.702 -20.055 28.476 1.00 11.63 79 PRO A C 1
ATOM 658 O O . PRO A 1 79 ? -17.847 -20.331 29.318 1.00 12.44 79 PRO A O 1
ATOM 662 N N . ASP A 1 80 ? -18.470 -20.153 27.165 1.00 11.57 80 ASP A N 1
ATOM 663 C CA . ASP A 1 80 ? -17.186 -20.635 26.639 1.00 12.04 80 ASP A CA 1
ATOM 664 C C . ASP A 1 80 ? -16.045 -19.684 27.032 1.00 11.83 80 ASP A C 1
ATOM 665 O O . ASP A 1 80 ? -14.935 -20.165 27.342 1.00 11.69 80 ASP A O 1
ATOM 670 N N . LEU A 1 81 ? -16.312 -18.375 27.042 1.00 10.34 81 LEU A N 1
ATOM 671 C CA . LEU A 1 81 ? -15.322 -17.396 27.455 1.00 9.55 81 LEU A CA 1
ATOM 672 C C . LEU A 1 81 ? -14.898 -17.655 28.923 1.00 10.51 81 LEU A C 1
ATOM 673 O O . LEU A 1 81 ? -13.723 -17.720 29.255 1.00 11.89 81 LEU A O 1
ATOM 678 N N . PHE A 1 82 ? -15.883 -17.805 29.793 1.00 10.19 82 PHE A N 1
ATOM 679 C CA . PHE A 1 82 ? -15.578 -18.066 31.187 1.00 10.83 82 PHE A CA 1
ATOM 680 C C . PHE A 1 82 ? -14.862 -19.396 31.400 1.00 11.63 82 PHE A C 1
ATOM 681 O O . PHE A 1 82 ? -13.905 -19.460 32.171 1.00 11.94 82 PHE A O 1
ATOM 689 N N . LYS A 1 83 ? -15.285 -20.439 30.674 1.00 11.18 83 LYS A N 1
ATOM 690 C CA . LYS A 1 83 ? -14.569 -21.711 30.784 1.00 11.76 83 LYS A CA 1
ATOM 691 C C . LYS A 1 83 ? -13.095 -21.542 30.356 1.00 11.99 83 LYS A C 1
ATOM 692 O O . LYS A 1 83 ? -12.175 -22.071 31.000 1.00 13.81 83 LYS A O 1
ATOM 698 N N . ALA A 1 84 ? -12.866 -20.786 29.283 1.00 11.90 84 ALA A N 1
ATOM 699 C CA . ALA A 1 84 ? -11.503 -20.598 28.803 1.00 12.09 84 ALA A CA 1
ATOM 700 C C . ALA A 1 84 ? -10.681 -19.808 29.850 1.00 11.70 84 ALA A C 1
ATOM 701 O O . ALA A 1 84 ? -9.479 -20.042 29.987 1.00 13.36 84 ALA A O 1
ATOM 703 N N . TYR A 1 85 ? -11.306 -18.865 30.559 1.00 11.50 85 TYR A N 1
ATOM 704 C CA . TYR A 1 85 ? -10.630 -18.143 31.631 1.00 12.23 85 TYR A CA 1
ATOM 705 C C . TYR A 1 85 ? -10.249 -19.106 32.759 1.00 12.53 85 TYR A C 1
ATOM 706 O O . TYR A 1 85 ? -9.102 -19.087 33.251 1.00 14.05 85 TYR A O 1
ATOM 715 N N . ASP A 1 86 ? -11.183 -19.955 33.165 1.00 13.34 86 ASP A N 1
ATOM 716 C CA . ASP A 1 86 ? -10.897 -20.950 34.201 1.00 14.37 86 ASP A CA 1
ATOM 717 C C . ASP A 1 86 ? -9.692 -21.792 33.768 1.00 13.69 86 ASP A C 1
ATOM 718 O O . ASP A 1 86 ? -8.772 -22.078 34.579 1.00 15.52 86 ASP A O 1
ATOM 723 N N . ALA A 1 87 ? -9.697 -22.224 32.503 1.00 14.02 87 ALA A N 1
ATOM 724 C CA . ALA A 1 87 ? -8.583 -23.003 31.956 1.00 15.47 87 ALA A CA 1
ATOM 725 C C . ALA A 1 87 ? -7.260 -22.214 31.998 1.00 14.78 87 ALA A C 1
ATOM 726 O O . ALA A 1 87 ? -6.232 -22.767 32.411 1.00 16.37 87 ALA A O 1
ATOM 728 N N . ALA A 1 88 ? -7.265 -20.957 31.553 1.00 14.74 88 ALA A N 1
ATOM 729 C CA . ALA A 1 88 ? -6.043 -20.142 31.524 1.00 15.25 88 ALA A CA 1
ATOM 730 C C . ALA A 1 88 ? -5.485 -19.887 32.949 1.00 17.73 88 ALA A C 1
ATOM 731 O O . ALA A 1 88 ? -4.273 -19.707 33.134 1.00 20.40 88 ALA A O 1
ATOM 733 N N . LYS A 1 89 ? -6.362 -19.924 33.951 1.00 16.91 89 LYS A N 1
ATOM 734 C CA . LYS A 1 89 ? -5.972 -19.771 35.354 1.00 18.19 89 LYS A CA 1
ATOM 735 C C . LYS A 1 89 ? -5.485 -21.048 35.982 1.00 20.40 89 LYS A C 1
ATOM 736 O O . LYS A 1 89 ? -5.108 -21.036 37.169 1.00 25.18 89 LYS A O 1
ATOM 742 N N . GLY A 1 90 ? -5.492 -22.142 35.208 1.00 19.40 90 GLY A N 1
ATOM 743 C CA . GLY A 1 90 ? -4.896 -23.399 35.658 1.00 23.90 90 GLY A CA 1
ATOM 744 C C . GLY A 1 90 ? -5.867 -24.425 36.244 1.00 21.45 90 GLY A C 1
ATOM 745 O O . GLY A 1 90 ? -5.434 -25.412 36.849 1.00 25.11 90 GLY A O 1
ATOM 746 N N . ALA A 1 91 ? -7.172 -24.220 36.083 1.00 20.83 91 ALA A N 1
ATOM 747 C CA . ALA A 1 91 ? -8.117 -25.203 36.610 1.00 21.63 91 ALA A CA 1
ATOM 748 C C . ALA A 1 91 ? -7.859 -26.585 36.018 1.00 22.99 91 ALA A C 1
ATOM 749 O O . ALA A 1 91 ? -7.589 -26.730 34.824 1.00 22.04 91 ALA A O 1
ATOM 751 N N . SER A 1 92 ? -7.950 -27.608 36.857 1.00 24.08 92 SER A N 1
ATOM 752 C CA . SER A 1 92 ? -7.821 -28.980 36.378 1.00 29.62 92 SER A CA 1
ATOM 753 C C . SER A 1 92 ? -9.042 -29.452 35.579 1.00 26.27 92 SER A C 1
ATOM 754 O O . SER A 1 92 ? -8.906 -30.301 34.701 1.00 28.96 92 SER A O 1
ATOM 757 N N . ASN A 1 93 ? -10.230 -28.907 35.868 1.00 20.25 93 ASN A N 1
ATOM 758 C CA . ASN A 1 93 ? -11.433 -29.268 35.117 1.00 19.80 93 ASN A CA 1
ATOM 759 C C . ASN A 1 93 ? -12.219 -28.002 34.812 1.00 17.67 93 ASN A C 1
ATOM 760 O O . ASN A 1 93 ? -13.231 -27.710 35.445 1.00 18.92 93 ASN A O 1
ATOM 765 N N . PRO A 1 94 ? -11.746 -27.237 33.830 1.00 16.09 94 PRO A N 1
ATOM 766 C CA . PRO A 1 94 ? -12.296 -25.910 33.651 1.00 16.08 94 PRO A CA 1
ATOM 767 C C . PRO A 1 94 ? -13.772 -25.869 33.264 1.00 15.56 94 PRO A C 1
ATOM 768 O O . PRO A 1 94 ? -14.265 -26.719 32.515 1.00 15.87 94 PRO A O 1
ATOM 772 N N . SER A 1 95 ? -14.490 -24.889 33.792 1.00 15.55 95 SER A N 1
ATOM 773 C CA . SER A 1 95 ? -15.905 -24.733 33.438 1.00 14.76 95 SER A CA 1
ATOM 774 C C . SER A 1 95 ? -16.352 -23.330 33.720 1.00 13.44 95 SER A C 1
ATOM 775 O O . SER A 1 95 ? -15.659 -22.585 34.407 1.00 14.33 95 SER A O 1
ATOM 778 N N . ALA A 1 96 ? -17.481 -22.934 33.125 1.00 13.78 96 ALA A N 1
ATOM 779 C CA . ALA A 1 96 ? -18.040 -21.620 33.429 1.00 14.63 96 ALA A CA 1
ATOM 780 C C . ALA A 1 96 ? -18.393 -21.527 34.910 1.00 17.62 96 ALA A C 1
ATOM 781 O O . ALA A 1 96 ? -18.059 -20.518 35.529 1.00 16.78 96 ALA A O 1
ATOM 783 N N . ASP A 1 97 ? -19.009 -22.586 35.470 1.00 15.42 97 ASP A N 1
ATOM 784 C CA . ASP A 1 97 ? -19.320 -22.651 36.919 1.00 17.75 97 ASP A CA 1
ATOM 785 C C . ASP A 1 97 ? -18.026 -22.333 37.720 1.00 17.68 97 ASP A C 1
ATOM 786 O O . ASP A 1 97 ? -18.023 -21.544 38.689 1.00 19.55 97 ASP A O 1
ATOM 791 N N . GLY A 1 98 ? -16.931 -22.997 37.338 1.00 16.09 98 GLY A N 1
ATOM 792 C CA . GLY A 1 98 ? -15.658 -22.845 38.068 1.00 18.15 98 GLY A CA 1
ATOM 793 C C . GLY A 1 98 ? -15.081 -21.444 37.930 1.00 16.40 98 GLY A C 1
ATOM 794 O O . GLY A 1 98 ? -14.553 -20.897 38.898 1.00 18.02 98 GLY A O 1
ATOM 795 N N . ALA A 1 99 ? -15.204 -20.838 36.744 1.00 15.73 99 ALA A N 1
ATOM 796 C CA . ALA A 1 99 ? -14.725 -19.480 36.557 1.00 16.70 99 ALA A CA 1
ATOM 797 C C . ALA A 1 99 ? -15.488 -18.493 37.453 1.00 16.52 99 ALA A C 1
ATOM 798 O O . ALA A 1 99 ? -14.877 -17.592 38.068 1.00 17.91 99 ALA A O 1
ATOM 800 N N . LEU A 1 100 ? -16.814 -18.647 37.537 1.00 16.23 100 LEU A N 1
ATOM 801 C CA . LEU A 1 100 ? -17.557 -17.726 38.350 1.00 17.57 100 LEU A CA 1
ATOM 802 C C . LEU A 1 100 ? -17.208 -17.916 39.832 1.00 18.96 100 LEU A C 1
ATOM 803 O O . LEU A 1 100 ? -17.104 -16.924 40.563 1.00 21.10 100 LEU A O 1
ATOM 808 N N . LYS A 1 101 ? -17.049 -19.168 40.292 1.00 18.20 101 LYS A N 1
ATOM 809 C CA . LYS A 1 101 ? -16.634 -19.418 41.680 1.00 21.39 101 LYS A CA 1
ATOM 810 C C . LYS A 1 101 ? -15.302 -18.714 41.942 1.00 22.79 101 LYS A C 1
ATOM 811 O O . LYS A 1 101 ? -15.134 -18.015 42.958 1.00 23.33 101 LYS A O 1
ATOM 817 N N . ARG A 1 102 ? -14.371 -18.856 40.993 1.00 19.79 102 ARG A N 1
ATOM 818 C CA . ARG A 1 102 ? -13.031 -18.320 41.157 1.00 21.99 102 ARG A CA 1
ATOM 819 C C . ARG A 1 102 ? -13.075 -16.795 41.295 1.00 19.43 102 ARG A C 1
ATOM 820 O O . ARG A 1 102 ? -12.316 -16.204 42.068 1.00 22.62 102 ARG A O 1
ATOM 828 N N . LEU A 1 103 ? -13.988 -16.184 40.544 1.00 20.15 103 LEU A N 1
ATOM 829 C CA . LEU A 1 103 ? -14.141 -14.744 40.490 1.00 18.54 103 LEU A CA 1
ATOM 830 C C . LEU A 1 103 ? -15.023 -14.228 41.642 1.00 21.59 103 LEU A C 1
ATOM 831 O O . LEU A 1 103 ? -15.220 -13.019 41.771 1.00 24.70 103 LEU A O 1
ATOM 836 N N . GLY A 1 104 ? -15.560 -15.133 42.473 1.00 20.44 104 GLY A N 1
ATOM 837 C CA . GLY A 1 104 ? -16.528 -14.757 43.523 1.00 20.44 104 GLY A CA 1
ATOM 838 C C . GLY A 1 104 ? -17.855 -14.178 43.024 1.00 21.19 104 GLY A C 1
ATOM 839 O O . GLY A 1 104 ? -18.455 -13.315 43.693 1.00 26.70 104 GLY A O 1
ATOM 840 N N . ILE A 1 105 ? -18.325 -14.675 41.878 1.00 19.60 105 ILE A N 1
ATOM 841 C CA . ILE A 1 105 ? -19.581 -14.246 41.283 1.00 22.16 105 ILE A CA 1
ATOM 842 C C . ILE A 1 105 ? -20.638 -15.291 41.598 1.00 21.69 105 ILE A C 1
ATOM 843 O O . ILE A 1 105 ? -20.376 -16.484 41.453 1.00 24.75 105 ILE A O 1
ATOM 848 N N . ASN A 1 106 ? -21.811 -14.834 42.053 1.00 25.09 106 ASN A N 1
ATOM 849 C CA . ASN A 1 106 ? -22.966 -15.696 42.307 1.00 25.05 106 ASN A CA 1
ATOM 850 C C . ASN A 1 106 ? -23.656 -15.980 40.974 1.00 25.22 106 ASN A C 1
ATOM 851 O O . ASN A 1 106 ? -24.439 -15.174 40.491 1.00 26.50 106 ASN A O 1
ATOM 856 N N . GLY A 1 107 ? -23.329 -17.121 40.376 1.00 25.25 107 GLY A N 1
ATOM 857 C CA . GLY A 1 107 ? -23.906 -17.508 39.089 1.00 22.96 107 GLY A CA 1
ATOM 858 C C . GLY A 1 107 ? -23.505 -18.911 38.708 1.00 26.15 107 GLY A C 1
ATOM 859 O O . GLY A 1 107 ? -22.543 -19.434 39.241 1.00 27.66 107 GLY A O 1
ATOM 860 N N . LYS A 1 108 ? -24.232 -19.517 37.772 1.00 22.59 108 LYS A N 1
ATOM 861 C CA . LYS A 1 108 ? -23.873 -20.841 37.269 1.00 24.14 108 LYS A CA 1
ATOM 862 C C . LYS A 1 108 ? -24.634 -21.092 35.993 1.00 19.15 108 LYS A C 1
ATOM 863 O O . LYS A 1 108 ? -25.568 -20.353 35.694 1.00 22.67 108 LYS A O 1
ATOM 869 N N . MET A 1 109 ? -24.257 -22.132 35.255 1.00 22.61 109 MET A N 1
ATOM 870 C CA . MET A 1 109 ? -24.967 -22.530 34.050 1.00 20.15 109 MET A CA 1
ATOM 871 C C . MET A 1 109 ? -26.349 -23.017 34.383 1.00 24.16 109 MET A C 1
ATOM 872 O O . MET A 1 109 ? -26.515 -23.792 35.318 1.00 24.81 109 MET A O 1
ATOM 877 N N . LYS A 1 110 ? -27.324 -22.587 33.592 1.00 24.05 110 LYS A N 1
ATOM 878 C CA . LYS A 1 110 ? -28.669 -23.146 33.608 1.00 28.77 110 LYS A CA 1
ATOM 879 C C . LYS A 1 110 ? -28.967 -23.465 32.138 1.00 29.15 110 LYS A C 1
ATOM 880 O O . LYS A 1 110 ? -29.194 -22.559 31.309 1.00 28.09 110 LYS A O 1
ATOM 886 N N . GLY A 1 111 ? -28.912 -24.746 31.793 1.00 28.75 111 GLY A N 1
ATOM 887 C CA . GLY A 1 111 ? -28.946 -25.119 30.394 1.00 26.90 111 GLY A CA 1
ATOM 888 C C . GLY A 1 111 ? -27.706 -24.574 29.694 1.00 24.41 111 GLY A C 1
ATOM 889 O O . GLY A 1 111 ? -26.582 -24.742 30.178 1.00 26.22 111 GLY A O 1
ATOM 890 N N . SER A 1 112 ? -27.902 -23.889 28.563 1.00 22.28 112 SER A N 1
ATOM 891 C CA A SER A 1 112 ? -26.796 -23.322 27.802 0.50 21.98 112 SER A CA 1
ATOM 892 C CA B SER A 1 112 ? -26.787 -23.328 27.812 0.50 21.96 112 SER A CA 1
ATOM 893 C C . SER A 1 112 ? -26.547 -21.853 28.127 1.00 21.12 112 SER A C 1
ATOM 894 O O . SER A 1 112 ? -25.668 -21.254 27.535 1.00 19.30 112 SER A O 1
ATOM 899 N N . ILE A 1 113 ? -27.316 -21.290 29.066 1.00 19.26 113 ILE A N 1
ATOM 900 C CA A ILE A 1 113 ? -27.164 -19.893 29.519 0.50 17.73 113 ILE A CA 1
ATOM 901 C CA B ILE A 1 113 ? -27.045 -19.898 29.481 0.50 16.94 113 ILE A CA 1
ATOM 902 C C . ILE A 1 113 ? -26.453 -19.787 30.881 1.00 18.49 113 ILE A C 1
ATOM 903 O O . ILE A 1 113 ? -26.629 -20.659 31.739 1.00 20.27 113 ILE A O 1
ATOM 912 N N . LEU A 1 114 ? -25.686 -18.717 31.087 1.00 19.00 114 LEU A N 1
ATOM 913 C CA . LEU A 1 114 ? -25.099 -18.423 32.400 1.00 18.42 114 LEU A CA 1
ATOM 914 C C . LEU A 1 114 ? -26.031 -17.520 33.166 1.00 24.32 114 LEU A C 1
ATOM 915 O O . LEU A 1 114 ? -26.222 -16.351 32.795 1.00 31.22 114 LEU A O 1
ATOM 920 N N . GLU A 1 115 ? -26.624 -18.047 34.230 1.00 21.58 115 GLU A N 1
ATOM 921 C CA . GLU A 1 115 ? -27.512 -17.256 35.069 1.00 23.92 115 GLU A CA 1
ATOM 922 C C . GLU A 1 115 ? -26.710 -16.522 36.151 1.00 24.92 115 GLU A C 1
ATOM 923 O O . GLU A 1 115 ? -26.100 -17.162 37.016 1.00 24.75 115 GLU A O 1
ATOM 929 N N . ILE A 1 116 ? -26.725 -15.189 36.095 1.00 20.87 116 ILE A N 1
ATOM 930 C CA . ILE A 1 116 ? -25.981 -14.341 37.012 1.00 21.90 116 ILE A CA 1
ATOM 931 C C . ILE A 1 116 ? -26.934 -13.764 38.064 1.00 22.96 116 ILE A C 1
ATOM 932 O O . ILE A 1 116 ? -27.876 -12.999 37.732 1.00 27.04 116 ILE A O 1
ATOM 937 N N . LYS A 1 117 ? -26.713 -14.120 39.330 1.00 24.06 117 LYS A N 1
ATOM 938 C CA . LYS A 1 117 ? -27.579 -13.621 40.404 1.00 27.76 117 LYS A CA 1
ATOM 939 C C . LYS A 1 117 ? -27.109 -12.301 41.013 1.00 26.11 117 LYS A C 1
ATOM 940 O O . LYS A 1 117 ? -27.900 -11.570 41.595 1.00 31.93 117 LYS A O 1
ATOM 946 N N . ASP A 1 118 ? -25.824 -11.996 40.861 1.00 27.33 118 ASP A N 1
ATOM 947 C CA . ASP A 1 118 ? -25.290 -10.696 41.274 1.00 25.26 118 ASP A CA 1
ATOM 948 C C . ASP A 1 118 ? -25.879 -9.564 40.453 1.00 26.58 118 ASP A C 1
ATOM 949 O O . ASP A 1 118 ? -26.280 -9.751 39.308 1.00 27.13 118 ASP A O 1
ATOM 954 N N . SER A 1 119 ? -25.936 -8.378 41.045 1.00 25.98 119 SER A N 1
ATOM 955 C CA . SER A 1 119 ? -26.397 -7.199 40.316 1.00 24.07 119 SER A CA 1
ATOM 956 C C . SER A 1 119 ? -25.417 -6.846 39.178 1.00 20.95 119 SER A C 1
ATOM 957 O O . SER A 1 119 ? -24.270 -7.331 39.174 1.00 21.06 119 SER A O 1
ATOM 960 N N . GLU A 1 120 ? -25.839 -5.986 38.238 1.00 21.77 120 GLU A N 1
ATOM 961 C CA . GLU A 1 120 ? -24.953 -5.516 37.166 1.00 20.66 120 GLU A CA 1
ATOM 962 C C . GLU A 1 120 ? -23.739 -4.798 37.772 1.00 21.07 120 GLU A C 1
ATOM 963 O O . GLU A 1 120 ? -22.625 -5.033 37.331 1.00 20.85 120 GLU A O 1
ATOM 969 N N . LYS A 1 121 ? -23.939 -3.970 38.803 1.00 21.21 121 LYS A N 1
ATOM 970 C CA . LYS A 1 121 ? -22.822 -3.238 39.394 1.00 25.38 121 LYS A CA 1
ATOM 971 C C . LYS A 1 121 ? -21.758 -4.196 39.974 1.00 21.92 121 LYS A C 1
ATOM 972 O O . LYS A 1 121 ? -20.550 -4.022 39.734 1.00 23.72 121 LYS A O 1
ATOM 978 N N . VAL A 1 122 ? -22.214 -5.238 40.669 1.00 25.54 122 VAL A N 1
ATOM 979 C CA . VAL A 1 122 ? -21.315 -6.242 41.233 1.00 23.10 122 VAL A CA 1
ATOM 980 C C . VAL A 1 122 ? -20.635 -7.088 40.147 1.00 21.23 122 VAL A C 1
ATOM 981 O O . VAL A 1 122 ? -19.396 -7.199 40.118 1.00 21.68 122 VAL A O 1
ATOM 985 N N . PHE A 1 123 ? -21.422 -7.657 39.238 1.00 18.75 123 PHE A N 1
ATOM 986 C CA . PHE A 1 123 ? -20.883 -8.517 38.180 1.00 18.79 123 PHE A CA 1
ATOM 987 C C . PHE A 1 123 ? -19.943 -7.737 37.262 1.00 17.33 123 PHE A C 1
ATOM 988 O O . PHE A 1 123 ? -18.806 -8.144 37.014 1.00 16.43 123 PHE A O 1
ATOM 996 N N . CYS A 1 124 ? -20.427 -6.624 36.729 1.00 18.06 124 CYS A N 1
ATOM 997 C CA . CYS A 1 124 ? -19.606 -5.888 35.777 1.00 19.02 124 CYS A CA 1
ATOM 998 C C . CYS A 1 124 ? -18.410 -5.252 36.465 1.00 17.44 124 CYS A C 1
ATOM 999 O O . CYS A 1 124 ? -17.376 -5.080 35.819 1.00 18.98 124 CYS A O 1
ATOM 1002 N N . GLY A 1 125 ? -18.508 -4.970 37.769 1.00 17.54 125 GLY A N 1
ATOM 1003 C CA . GLY A 1 125 ? -17.360 -4.429 38.516 1.00 20.55 125 GLY A CA 1
ATOM 1004 C C . GLY A 1 125 ? -16.229 -5.445 38.507 1.00 17.81 125 GLY A C 1
ATOM 1005 O O . GLY A 1 125 ? -15.060 -5.098 38.300 1.00 20.09 125 GLY A O 1
ATOM 1006 N N . LYS A 1 126 ? -16.560 -6.721 38.717 1.00 18.68 126 LYS A N 1
ATOM 1007 C CA . LYS A 1 126 ? -15.538 -7.784 38.708 1.00 17.41 126 LYS A CA 1
ATOM 1008 C C . LYS A 1 126 ? -14.947 -7.989 37.314 1.00 17.98 126 LYS A C 1
ATOM 1009 O O . LYS A 1 126 ? -13.743 -8.198 37.159 1.00 18.37 126 LYS A O 1
ATOM 1015 N N . ILE A 1 127 ? -15.789 -7.924 36.292 1.00 16.98 127 ILE A N 1
ATOM 1016 C CA . ILE A 1 127 ? -15.278 -8.099 34.921 1.00 14.98 127 ILE A CA 1
ATOM 1017 C C . ILE A 1 127 ? -14.366 -6.936 34.503 1.00 14.76 127 ILE A C 1
ATOM 1018 O O . ILE A 1 127 ? -13.334 -7.128 33.844 1.00 14.36 127 ILE A O 1
ATOM 1023 N N . LYS A 1 128 ? -14.722 -5.722 34.900 1.00 15.33 128 LYS A N 1
ATOM 1024 C CA . LYS A 1 128 ? -13.928 -4.544 34.522 1.00 15.20 128 LYS A CA 1
ATOM 1025 C C . LYS A 1 128 ? -12.486 -4.664 35.037 1.00 15.17 128 LYS A C 1
ATOM 1026 O O . LYS A 1 128 ? -11.529 -4.255 34.353 1.00 18.37 128 LYS A O 1
ATOM 1032 N N . LYS A 1 129 ? -12.324 -5.305 36.197 1.00 17.31 129 LYS A N 1
ATOM 1033 C CA . LYS A 1 129 ? -11.012 -5.508 36.808 1.00 17.11 129 LYS A CA 1
ATOM 1034 C C . LYS A 1 129 ? -10.149 -6.550 36.089 1.00 17.01 129 LYS A C 1
ATOM 1035 O O . LYS A 1 129 ? -8.982 -6.719 36.442 1.00 20.98 129 LYS A O 1
ATOM 1041 N N . LEU A 1 130 ? -10.715 -7.223 35.083 1.00 14.89 130 LEU A N 1
ATOM 1042 C CA . LEU A 1 130 ? -9.962 -8.195 34.291 1.00 14.50 130 LEU A CA 1
ATOM 1043 C C . LEU A 1 130 ? -9.321 -7.557 33.047 1.00 13.92 130 LEU A C 1
ATOM 1044 O O . LEU A 1 130 ? -8.671 -8.260 32.272 1.00 14.85 130 LEU A O 1
ATOM 1049 N N . GLN A 1 131 ? -9.527 -6.256 32.831 1.00 13.63 131 GLN A N 1
ATOM 1050 C CA . GLN A 1 131 ? -8.953 -5.549 31.662 1.00 13.78 131 GLN A CA 1
ATOM 1051 C C . GLN A 1 131 ? -7.474 -5.842 31.411 1.00 14.21 131 GLN A C 1
ATOM 1052 O O . GLN A 1 131 ? -7.085 -6.017 30.246 1.00 15.21 131 GLN A O 1
ATOM 1058 N N . ASN A 1 132 ? -6.669 -5.905 32.488 1.00 15.43 132 ASN A N 1
ATOM 1059 C CA . ASN A 1 132 ? -5.244 -6.173 32.343 1.00 19.32 132 ASN A CA 1
ATOM 1060 C C . ASN A 1 132 ? -4.814 -7.565 32.807 1.00 18.24 132 ASN A C 1
ATOM 1061 O O . ASN A 1 132 ? -3.618 -7.811 33.027 1.00 21.82 132 ASN A O 1
ATOM 1066 N N . ASP A 1 133 ? -5.767 -8.492 32.916 1.00 17.42 133 ASP A N 1
ATOM 1067 C CA . ASP A 1 133 ? -5.468 -9.832 33.406 1.00 16.79 133 ASP A CA 1
ATOM 1068 C C . ASP A 1 133 ? -5.048 -10.700 32.213 1.00 15.39 133 ASP A C 1
ATOM 1069 O O . ASP A 1 133 ? -5.821 -10.855 31.269 1.00 14.98 133 ASP A O 1
ATOM 1074 N N . ALA A 1 134 ? -3.823 -11.214 32.244 1.00 16.82 134 ALA A N 1
ATOM 1075 C CA . ALA A 1 134 ? -3.288 -11.940 31.100 1.00 15.87 134 ALA A CA 1
ATOM 1076 C C . ALA A 1 134 ? -4.129 -13.171 30.776 1.00 14.05 134 ALA A C 1
ATOM 1077 O O . ALA A 1 134 ? -4.336 -13.491 29.601 1.00 14.30 134 ALA A O 1
ATOM 1079 N N . ALA A 1 135 ? -4.613 -13.856 31.804 1.00 14.47 135 ALA A N 1
ATOM 1080 C CA . ALA A 1 135 ? -5.409 -15.069 31.579 1.00 14.18 135 ALA A CA 1
ATOM 1081 C C . ALA A 1 135 ? -6.731 -14.722 30.889 1.00 12.87 135 ALA A C 1
ATOM 1082 O O . ALA A 1 135 ? -7.197 -15.469 30.027 1.00 12.95 135 ALA A O 1
ATOM 1084 N N . TRP A 1 136 ? -7.335 -13.602 31.286 1.00 12.86 136 TRP A N 1
ATOM 1085 C CA . TRP A 1 136 ? -8.592 -13.134 30.661 1.00 12.51 136 TRP A CA 1
ATOM 1086 C C . TRP A 1 136 ? -8.386 -12.774 29.211 1.00 11.44 136 TRP A C 1
ATOM 1087 O O . TRP A 1 136 ? -9.173 -13.172 28.352 1.00 12.01 136 TRP A O 1
ATOM 1098 N N . ARG A 1 137 ? -7.292 -12.062 28.955 1.00 12.11 137 ARG A N 1
ATOM 1099 C CA . ARG A 1 137 ? -7.032 -11.638 27.598 1.00 10.80 137 ARG A CA 1
ATOM 1100 C C . ARG A 1 137 ? -6.754 -12.860 26.687 1.00 12.48 137 ARG A C 1
ATOM 1101 O O . ARG A 1 137 ? -7.195 -12.897 25.535 1.00 13.20 137 ARG A O 1
ATOM 1109 N N . LYS A 1 138 ? -6.013 -13.839 27.221 1.00 12.40 138 LYS A N 1
ATOM 1110 C CA . LYS A 1 138 ? -5.780 -15.085 26.512 1.00 12.84 138 LYS A CA 1
ATOM 1111 C C . LYS A 1 138 ? -7.083 -15.801 26.196 1.00 12.18 138 LYS A C 1
ATOM 1112 O O . LYS A 1 138 ? -7.323 -16.238 25.063 1.00 12.32 138 LYS A O 1
ATOM 1118 N N . ALA A 1 139 ? -7.926 -15.949 27.215 1.00 11.57 139 ALA A N 1
ATOM 1119 C CA . ALA A 1 139 ? -9.212 -16.600 27.057 1.00 11.07 139 ALA A CA 1
ATOM 1120 C C . ALA A 1 139 ? -10.088 -15.892 26.033 1.00 11.26 139 ALA A C 1
ATOM 1121 O O . ALA A 1 139 ? -10.819 -16.523 25.259 1.00 10.55 139 ALA A O 1
ATOM 1123 N N . MET A 1 140 ? -10.009 -14.561 26.040 1.00 10.55 140 MET A N 1
ATOM 1124 C CA A MET A 1 140 ? -10.834 -13.782 25.145 0.50 10.05 140 MET A CA 1
ATOM 1125 C CA B MET A 1 140 ? -10.762 -13.687 25.122 0.50 10.73 140 MET A CA 1
ATOM 1126 C C . MET A 1 140 ? -10.426 -14.059 23.678 1.00 10.19 140 MET A C 1
ATOM 1127 O O . MET A 1 140 ? -11.305 -14.301 22.833 1.00 10.02 140 MET A O 1
ATOM 1136 N N . TRP A 1 141 ? -9.115 -14.089 23.382 1.00 9.57 141 TRP A N 1
ATOM 1137 C CA . TRP A 1 141 ? -8.674 -14.396 22.027 1.00 10.28 141 TRP A CA 1
ATOM 1138 C C . TRP A 1 141 ? -8.915 -15.834 21.634 1.00 10.52 141 TRP A C 1
ATOM 1139 O O . TRP A 1 141 ? -9.305 -16.133 20.473 1.00 11.41 141 TRP A O 1
ATOM 1150 N N . GLU A 1 142 ? -8.753 -16.756 22.603 1.00 11.49 142 GLU A N 1
ATOM 1151 C CA . GLU A 1 142 ? -9.036 -18.164 22.301 1.00 11.67 142 GLU A CA 1
ATOM 1152 C C . GLU A 1 142 ? -10.489 -18.364 21.917 1.00 11.46 142 GLU A C 1
ATOM 1153 O O . GLU A 1 142 ? -10.802 -19.054 20.922 1.00 11.74 142 GLU A O 1
ATOM 1159 N N . THR A 1 143 ? -11.380 -17.714 22.662 1.00 10.21 143 THR A N 1
ATOM 1160 C CA . THR A 1 143 ? -12.809 -17.904 22.440 1.00 9.56 143 THR A CA 1
ATOM 1161 C C . THR A 1 143 ? -13.216 -17.209 21.136 1.00 9.26 143 THR A C 1
ATOM 1162 O O . THR A 1 143 ? -14.047 -17.714 20.372 1.00 9.62 143 THR A O 1
ATOM 1166 N N . PHE A 1 144 ? -12.679 -16.019 20.895 1.00 9.31 144 PHE A N 1
ATOM 1167 C CA . PHE A 1 144 ? -12.968 -15.301 19.633 1.00 9.00 144 PHE A CA 1
ATOM 1168 C C . PHE A 1 144 ? -12.637 -16.191 18.441 1.00 9.35 144 PHE A C 1
ATOM 1169 O O . PHE A 1 144 ? -13.420 -16.340 17.484 1.00 9.78 144 PHE A O 1
ATOM 1177 N N . TYR A 1 145 ? -11.470 -16.829 18.520 1.00 8.89 145 TYR A N 1
ATOM 1178 C CA . TYR A 1 145 ? -11.055 -17.739 17.455 1.00 9.80 145 TYR A CA 1
ATOM 1179 C C . TYR A 1 145 ? -11.947 -18.950 17.356 1.00 10.51 145 TYR A C 1
ATOM 1180 O O . TYR A 1 145 ? -12.413 -19.307 16.257 1.00 10.41 145 TYR A O 1
ATOM 1189 N N . ASN A 1 146 ? -12.167 -19.614 18.484 1.00 9.69 146 ASN A N 1
ATOM 1190 C CA . ASN A 1 146 ? -12.908 -20.865 18.470 1.00 11.08 146 ASN A CA 1
ATOM 1191 C C . ASN A 1 146 ? -14.346 -20.726 18.021 1.00 11.01 146 ASN A C 1
ATOM 1192 O O . ASN A 1 146 ? -14.890 -21.608 17.362 1.00 13.45 146 ASN A O 1
ATOM 1197 N N . VAL A 1 147 ? -14.976 -19.624 18.397 1.00 9.97 147 VAL A N 1
ATOM 1198 C CA . VAL A 1 147 ? -16.401 -19.444 18.111 1.00 10.54 147 VAL A CA 1
ATOM 1199 C C . VAL A 1 147 ? -16.643 -18.757 16.772 1.00 9.13 147 VAL A C 1
ATOM 1200 O O . VAL A 1 147 ? -17.579 -19.119 16.049 1.00 11.35 147 VAL A O 1
ATOM 1204 N N . TYR A 1 148 ? -15.787 -17.791 16.404 1.00 9.34 148 TYR A N 1
ATOM 1205 C CA . TYR A 1 148 ? -16.075 -16.978 15.217 1.00 9.50 148 TYR A CA 1
ATOM 1206 C C . TYR A 1 148 ? -14.993 -17.014 14.155 1.00 9.04 148 TYR A C 1
ATOM 1207 O O . TYR A 1 148 ? -15.304 -17.141 12.984 1.00 9.97 148 TYR A O 1
ATOM 1216 N N . ILE A 1 149 ? -13.729 -16.863 14.526 1.00 9.07 149 ILE A N 1
ATOM 1217 C CA . ILE A 1 149 ? -12.719 -16.609 13.508 1.00 9.43 149 ILE A CA 1
ATOM 1218 C C . ILE A 1 149 ? -12.423 -17.882 12.701 1.00 9.82 149 ILE A C 1
ATOM 1219 O O . ILE A 1 149 ? -12.336 -17.810 11.468 1.00 9.47 149 ILE A O 1
ATOM 1224 N N . ARG A 1 150 ? -12.292 -19.031 13.358 1.00 9.25 150 ARG A N 1
ATOM 1225 C CA . ARG A 1 150 ? -11.920 -20.245 12.631 1.00 10.21 150 ARG A CA 1
ATOM 1226 C C . ARG A 1 150 ? -12.966 -20.521 11.539 1.00 10.45 150 ARG A C 1
ATOM 1227 O O . ARG A 1 150 ? -12.620 -20.829 10.379 1.00 11.41 150 ARG A O 1
ATOM 1235 N N . TYR A 1 151 ? -14.260 -20.447 11.900 1.00 9.81 151 TYR A N 1
ATOM 1236 C CA . TYR A 1 151 ? -15.325 -20.733 10.946 1.00 9.95 151 TYR A CA 1
ATOM 1237 C C . TYR A 1 151 ? -15.318 -19.700 9.801 1.00 9.64 151 TYR A C 1
ATOM 1238 O O . TYR A 1 151 ? -15.472 -20.049 8.610 1.00 10.62 151 TYR A O 1
ATOM 1247 N N . SER A 1 152 ? -15.127 -18.426 10.150 1.00 9.09 152 SER A N 1
ATOM 1248 C CA . SER A 1 152 ? -15.138 -17.376 9.133 1.00 9.44 152 SER A CA 1
ATOM 1249 C C . SER A 1 152 ? -14.017 -17.592 8.128 1.00 9.66 152 SER A C 1
ATOM 1250 O O . SER A 1 152 ? -14.238 -17.450 6.904 1.00 9.51 152 SER A O 1
ATOM 1253 N N . VAL A 1 153 ? -12.807 -17.859 8.626 1.00 9.50 153 VAL A N 1
ATOM 1254 C CA . VAL A 1 153 ? -11.677 -18.090 7.727 1.00 9.58 153 VAL A CA 1
ATOM 1255 C C . VAL A 1 153 ? -11.912 -19.353 6.868 1.00 9.65 153 VAL A C 1
ATOM 1256 O O . VAL A 1 153 ? -11.564 -19.352 5.675 1.00 11.07 153 VAL A O 1
ATOM 1260 N N . GLU A 1 154 ? -12.477 -20.415 7.444 1.00 9.80 154 GLU A N 1
ATOM 1261 C CA A GLU A 1 154 ? -12.783 -21.622 6.661 0.50 10.89 154 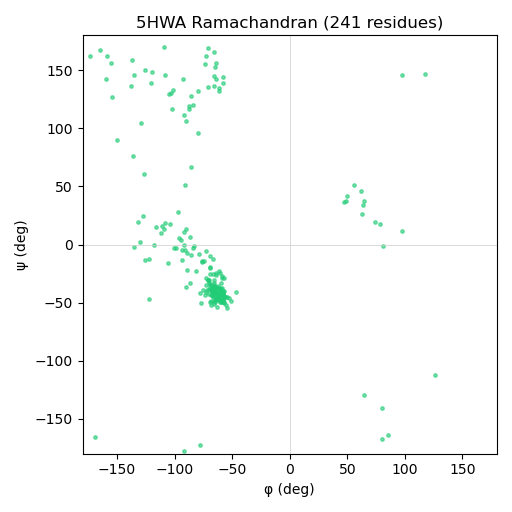GLU A CA 1
ATOM 1262 C CA B GLU A 1 154 ? -12.796 -21.613 6.648 0.50 11.10 154 GLU A CA 1
ATOM 1263 C C . GLU A 1 154 ? -13.734 -21.280 5.509 1.00 10.13 154 GLU A C 1
ATOM 1264 O O . GLU A 1 154 ? -13.582 -21.753 4.386 1.00 11.69 154 GLU A O 1
ATOM 1275 N N . GLN A 1 155 ? -14.751 -20.474 5.795 1.00 10.04 155 GLN A N 1
ATOM 1276 C CA . GLN A 1 155 ? -15.747 -20.154 4.764 1.00 10.57 155 GLN A CA 1
ATOM 1277 C C . GLN A 1 155 ? -15.161 -19.259 3.686 1.00 10.20 155 GLN A C 1
ATOM 1278 O O . GLN A 1 155 ? -15.529 -19.393 2.504 1.00 11.16 155 GLN A O 1
ATOM 1284 N N . ALA A 1 156 ? -14.234 -18.374 4.060 1.00 9.73 156 ALA A N 1
ATOM 1285 C CA . ALA A 1 156 ? -13.579 -17.534 3.050 1.00 9.86 156 ALA A CA 1
ATOM 1286 C C . ALA A 1 156 ? -12.696 -18.400 2.176 1.00 10.37 156 ALA A C 1
ATOM 1287 O O . ALA A 1 156 ? -12.812 -18.381 0.926 1.00 10.89 156 ALA A O 1
ATOM 1289 N N . ARG A 1 157 ? -11.869 -19.236 2.817 1.00 10.26 157 ARG A N 1
ATOM 1290 C CA . ARG A 1 157 ? -10.898 -20.031 2.058 1.00 11.99 157 ARG A CA 1
ATOM 1291 C C . ARG A 1 157 ? -11.570 -21.038 1.158 1.00 12.45 157 ARG A C 1
ATOM 1292 O O . ARG A 1 157 ? -11.077 -21.295 0.061 1.00 13.15 157 ARG A O 1
ATOM 1300 N N . GLN A 1 158 ? -12.719 -21.571 1.575 1.00 12.21 158 GLN A N 1
ATOM 1301 C CA . GLN A 1 158 ? -13.316 -22.588 0.746 1.00 14.93 158 GLN A CA 1
ATOM 1302 C C . GLN A 1 158 ? -13.844 -21.985 -0.571 1.00 13.17 158 GLN A C 1
ATOM 1303 O O . GLN A 1 158 ? -14.077 -22.685 -1.558 1.00 15.31 158 GLN A O 1
ATOM 1309 N N . ARG A 1 159 ? -14.042 -20.674 -0.570 1.00 12.77 159 ARG A N 1
ATOM 1310 C CA . ARG A 1 159 ? -14.455 -19.962 -1.775 1.00 12.29 159 ARG A CA 1
ATOM 1311 C C . ARG A 1 159 ? -13.274 -19.383 -2.537 1.00 12.17 159 ARG A C 1
ATOM 1312 O O . ARG A 1 159 ? -13.463 -18.707 -3.567 1.00 15.29 159 ARG A O 1
ATOM 1320 N N . GLY A 1 160 ? -12.057 -19.659 -2.056 1.00 12.63 160 GLY A N 1
ATOM 1321 C CA . GLY A 1 160 ? -10.849 -19.060 -2.640 1.00 12.72 160 GLY A CA 1
ATOM 1322 C C . GLY A 1 160 ? -10.559 -17.613 -2.244 1.00 11.86 160 GLY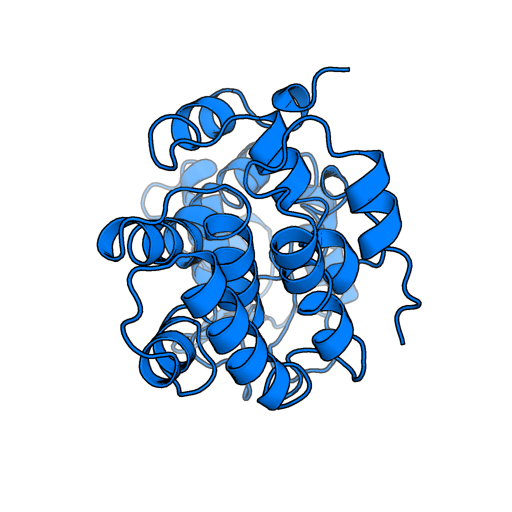 A C 1
ATOM 1323 O O . GLY A 1 160 ? -9.765 -16.938 -2.901 1.00 14.13 160 GLY A O 1
ATOM 1324 N N . PHE A 1 161 ? -11.191 -17.153 -1.168 1.00 11.19 161 PHE A N 1
ATOM 1325 C CA . PHE A 1 161 ? -11.035 -15.781 -0.709 1.00 11.12 161 PHE A CA 1
ATOM 1326 C C . PHE A 1 161 ? -10.130 -15.813 0.526 1.00 11.15 161 PHE A C 1
ATOM 1327 O O . PHE A 1 161 ? -10.344 -16.600 1.470 1.00 13.03 161 PHE A O 1
ATOM 1335 N N . THR A 1 162 ? -9.101 -14.969 0.512 1.00 11.77 162 THR A N 1
ATOM 1336 C CA . THR A 1 162 ? -8.140 -14.919 1.605 1.00 11.91 162 THR A CA 1
ATOM 1337 C C . THR A 1 162 ? -7.928 -13.497 2.093 1.00 11.76 162 THR A C 1
ATOM 1338 O O . THR A 1 162 ? -7.090 -13.273 2.964 1.00 12.51 162 THR A O 1
ATOM 1342 N N . SER A 1 163 ? -8.634 -12.516 1.532 1.00 11.02 163 SER A N 1
ATOM 1343 C CA . SER A 1 163 ? -8.281 -11.141 1.848 1.00 11.53 163 SER A CA 1
ATOM 1344 C C . SER A 1 163 ? -8.697 -10.739 3.255 1.00 10.11 163 SER A C 1
ATOM 1345 O O . SER A 1 163 ? -9.655 -11.282 3.846 1.00 10.81 163 SER A O 1
ATOM 1348 N N . ALA A 1 164 ? -8.001 -9.745 3.780 1.00 10.14 164 ALA A N 1
ATOM 1349 C CA . ALA A 1 164 ? -8.322 -9.205 5.099 1.00 9.89 164 ALA A CA 1
ATOM 1350 C C . ALA A 1 164 ? -9.734 -8.638 5.147 1.00 10.11 164 ALA A C 1
ATOM 1351 O O . ALA A 1 164 ? -10.425 -8.782 6.153 1.00 10.05 164 ALA A O 1
ATOM 1353 N N . VAL A 1 165 ? -10.189 -7.992 4.069 1.00 9.36 165 VAL A N 1
ATOM 1354 C CA A VAL A 1 165 ? -11.554 -7.418 4.068 0.70 9.68 165 VAL A CA 1
ATOM 1355 C CA B VAL A 1 165 ? -11.527 -7.418 4.145 0.30 9.55 165 VAL A CA 1
ATOM 1356 C C . VAL A 1 165 ? -12.618 -8.511 4.126 1.00 10.77 165 VAL A C 1
ATOM 1357 O O . VAL A 1 165 ? -13.619 -8.396 4.820 1.00 10.75 165 VAL A O 1
ATOM 1364 N N . THR A 1 166 ? -12.418 -9.554 3.333 1.00 9.96 166 THR A N 1
ATOM 1365 C CA . THR A 1 166 ? -13.397 -10.638 3.339 1.00 9.11 166 THR A CA 1
ATOM 1366 C C . THR A 1 166 ? -13.414 -11.350 4.699 1.00 8.48 166 THR A C 1
ATOM 1367 O O . THR A 1 166 ? -14.489 -11.612 5.291 1.00 9.26 166 THR A O 1
ATOM 1371 N N . ILE A 1 167 ? -12.229 -11.720 5.206 1.00 9.18 167 ILE A N 1
ATOM 1372 C CA . ILE A 1 167 ? -12.187 -12.385 6.513 1.00 9.20 167 ILE A CA 1
ATOM 1373 C C . ILE A 1 167 ? -12.778 -11.476 7.574 1.00 8.61 167 ILE A C 1
ATOM 1374 O O . ILE A 1 167 ? -13.575 -11.936 8.379 1.00 9.04 167 ILE A O 1
ATOM 1379 N N . GLY A 1 168 ? -12.387 -10.201 7.546 1.00 8.39 168 GLY A N 1
ATOM 1380 C CA . GLY A 1 168 ? -12.909 -9.237 8.521 1.00 9.33 168 GLY A CA 1
ATOM 1381 C C . GLY A 1 168 ? -14.425 -9.106 8.477 1.00 8.63 168 GLY A C 1
ATOM 1382 O O . GLY A 1 168 ? -15.092 -9.094 9.526 1.00 8.96 168 GLY A O 1
ATOM 1383 N N . SER A 1 169 ? -14.960 -8.984 7.257 1.00 8.23 169 SER A N 1
ATOM 1384 C CA . SER A 1 169 ? -16.389 -8.836 7.093 1.00 7.96 169 SER A CA 1
ATOM 1385 C C . SER A 1 169 ? -17.121 -10.088 7.557 1.00 8.12 169 S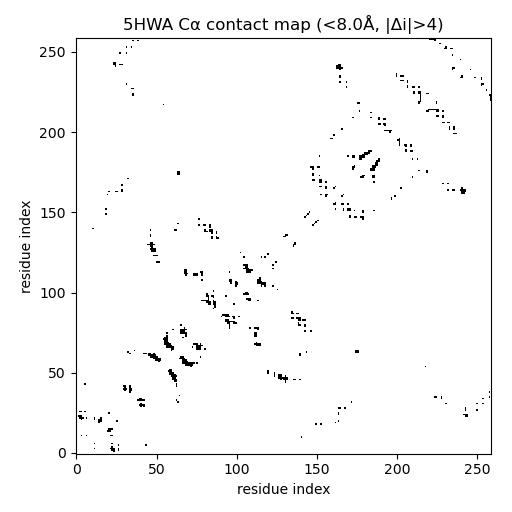ER A C 1
ATOM 1386 O O . SER A 1 169 ? -18.162 -9.988 8.227 1.00 9.17 169 SER A O 1
ATOM 1389 N N . PHE A 1 170 ? -16.597 -11.274 7.230 1.00 8.67 170 PHE A N 1
ATOM 1390 C CA . PHE A 1 170 ? -17.216 -12.498 7.722 1.00 7.33 170 PHE A CA 1
ATOM 1391 C C . PHE A 1 170 ? -17.150 -12.559 9.264 1.00 7.97 170 PHE A C 1
ATOM 1392 O O . PHE A 1 170 ? -18.137 -12.934 9.914 1.00 8.75 170 PHE A O 1
ATOM 1400 N N . VAL A 1 171 ? -15.997 -12.198 9.828 1.00 7.50 171 VAL A N 1
ATOM 1401 C CA . VAL A 1 171 ? 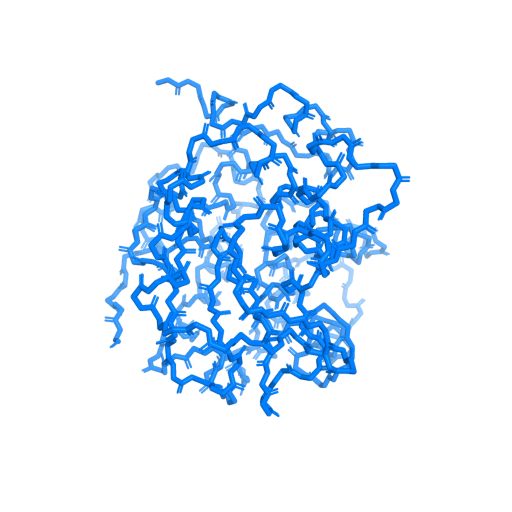-15.828 -12.266 11.296 1.00 8.16 171 VAL A CA 1
ATOM 1402 C C . VAL A 1 171 ? -16.781 -11.272 12.011 1.00 8.17 171 VAL A C 1
ATOM 1403 O O . VAL A 1 171 ? -17.418 -11.643 13.010 1.00 8.57 171 VAL A O 1
ATOM 1407 N N . ASP A 1 172 ? -16.928 -10.070 11.430 1.00 7.44 172 ASP A N 1
ATOM 1408 C CA . ASP A 1 172 ? -17.853 -9.104 12.022 1.00 7.58 172 ASP A CA 1
ATOM 1409 C C . ASP A 1 172 ? -19.313 -9.610 11.976 1.00 8.70 172 ASP A C 1
ATOM 1410 O O . ASP A 1 172 ? -20.067 -9.491 12.948 1.00 8.64 172 ASP A O 1
ATOM 1415 N N . THR A 1 173 ? -19.668 -10.228 10.851 1.00 7.82 173 THR A N 1
ATOM 1416 C CA . THR A 1 173 ? -21.015 -10.784 10.726 1.00 7.66 173 THR A CA 1
ATOM 1417 C C . THR A 1 173 ? -21.219 -11.891 11.754 1.00 8.04 173 THR A C 1
ATOM 1418 O O . THR A 1 173 ? -22.276 -11.961 12.394 1.00 8.72 173 THR A O 1
ATOM 1422 N N . ALA A 1 174 ? -20.238 -12.783 11.853 1.00 7.39 174 ALA A N 1
ATOM 1423 C CA . ALA A 1 174 ? -20.345 -13.921 12.753 1.00 7.66 174 ALA A CA 1
ATOM 1424 C C . ALA A 1 174 ? -20.459 -13.487 14.210 1.00 8.00 174 ALA A C 1
ATOM 1425 O O . ALA A 1 174 ? -21.320 -13.964 14.955 1.00 8.45 174 ALA A O 1
ATOM 1427 N N . LEU A 1 175 ? -19.596 -12.540 14.646 1.00 8.20 175 LEU A N 1
ATOM 1428 C CA . LEU A 1 175 ? -19.648 -12.160 16.046 1.00 8.03 175 LEU A CA 1
ATOM 1429 C C . LEU A 1 175 ? -20.926 -11.360 16.331 1.00 7.50 175 LEU A C 1
ATOM 1430 O O . LEU A 1 175 ? -21.450 -11.434 17.455 1.00 9.22 175 LEU A O 1
ATOM 1435 N N . ASN A 1 176 ? -21.431 -10.602 15.338 1.00 8.24 176 ASN A N 1
ATOM 1436 C CA . ASN A 1 176 ? -22.597 -9.765 15.591 1.00 8.48 176 ASN A CA 1
ATOM 1437 C C . ASN A 1 176 ? -23.890 -10.576 15.595 1.00 7.86 176 ASN A C 1
ATOM 1438 O O . ASN A 1 176 ? -24.816 -10.278 16.387 1.00 9.12 176 ASN A O 1
ATOM 1443 N N . GLN A 1 177 ? -23.982 -11.517 14.634 1.00 8.93 177 GLN A N 1
ATOM 1444 C CA . GLN A 1 177 ? -25.237 -12.178 14.303 1.00 8.99 177 GLN A CA 1
ATOM 1445 C C . GLN A 1 177 ? -25.210 -13.691 14.552 1.00 9.45 177 GLN A C 1
ATOM 1446 O O . GLN A 1 177 ? -26.223 -14.343 14.362 1.00 9.73 177 GLN A O 1
ATOM 1452 N N . GLY A 1 178 ? -24.071 -14.208 15.013 1.00 8.74 178 GLY A N 1
ATOM 1453 C CA . GLY A 1 178 ? -23.872 -15.628 15.224 1.00 9.74 178 GLY A CA 1
ATOM 1454 C C . GLY A 1 178 ? -23.140 -16.244 14.040 1.00 8.73 178 GLY A C 1
ATOM 1455 O O . GLY A 1 178 ? -23.291 -15.809 12.892 1.00 8.80 178 GLY A O 1
ATOM 1456 N N . ALA A 1 179 ? -22.306 -17.233 14.323 1.00 10.29 179 ALA A N 1
ATOM 1457 C CA . ALA A 1 179 ? -21.550 -17.913 13.263 1.00 9.97 179 ALA A CA 1
ATOM 1458 C C . ALA A 1 179 ? -22.416 -18.906 12.493 1.00 10.27 179 ALA A C 1
ATOM 1459 O O . ALA A 1 179 ? -22.431 -18.852 11.234 1.00 10.52 179 ALA A O 1
ATOM 1461 N N . THR A 1 180 ? -23.123 -19.792 13.214 1.00 11.04 180 THR A N 1
ATOM 1462 C CA . THR A 1 180 ? -23.912 -20.837 12.584 1.00 12.95 180 THR A CA 1
ATOM 1463 C C . THR A 1 180 ? -25.241 -20.924 13.309 1.00 13.96 180 THR A C 1
ATOM 1464 O O . THR A 1 180 ? -25.383 -20.466 14.475 1.00 14.24 180 THR A O 1
ATOM 1468 N N . GLY A 1 181 ? -26.217 -21.498 12.612 1.00 16.29 181 GLY A N 1
ATOM 1469 C CA . GLY A 1 181 ? -27.546 -21.659 13.188 1.00 19.96 181 GLY A CA 1
ATOM 1470 C C . GLY A 1 181 ? -28.550 -21.039 12.243 1.00 22.42 181 GLY A C 1
ATOM 1471 O O . GLY A 1 181 ? -28.731 -21.520 11.131 1.00 28.41 181 GLY A O 1
ATOM 1472 N N . GLY A 1 182 ? -29.163 -19.954 12.649 1.00 22.26 182 GLY A N 1
ATOM 1473 C CA . GLY A 1 182 ? -30.261 -19.400 11.918 1.00 18.40 182 GLY A CA 1
ATOM 1474 C C . GLY A 1 182 ? -29.992 -18.591 10.674 1.00 13.96 182 GLY A C 1
ATOM 1475 O O . GLY A 1 182 ? -28.853 -18.438 10.206 1.00 13.63 182 GLY A O 1
ATOM 1476 N N . SER A 1 183 ? -31.065 -17.998 10.179 1.00 14.04 183 SER A N 1
ATOM 1477 C CA A SER A 1 183 ? -31.044 -17.359 8.876 0.50 14.05 183 SER A CA 1
ATOM 1478 C CA B SER A 1 183 ? -31.104 -17.302 8.890 0.50 14.57 183 SER A CA 1
ATOM 1479 C C . SER A 1 183 ? -30.177 -16.123 8.807 1.00 12.93 183 SER A C 1
ATOM 1480 O O . SER A 1 183 ? -29.754 -15.727 7.709 1.00 14.24 183 SER A O 1
ATOM 1485 N N . ASP A 1 184 ? -29.933 -15.509 9.964 1.00 10.66 184 ASP A N 1
ATOM 1486 C CA . ASP A 1 184 ? -29.192 -14.248 10.010 1.00 10.60 184 ASP A CA 1
ATOM 1487 C C . ASP A 1 184 ? -27.741 -14.430 10.397 1.00 9.75 184 ASP A C 1
ATOM 1488 O O . ASP A 1 184 ? -26.980 -13.455 10.434 1.00 9.96 184 ASP A O 1
ATOM 1493 N N . THR A 1 185 ? -27.346 -15.660 10.697 1.00 9.44 185 THR A N 1
ATOM 1494 C CA . THR A 1 185 ? -25.963 -15.945 11.066 1.00 8.49 185 THR A CA 1
ATOM 1495 C C . THR A 1 185 ? -25.074 -15.820 9.835 1.00 8.36 185 THR A C 1
ATOM 1496 O O . THR A 1 185 ? -25.547 -15.742 8.683 1.00 9.51 185 THR A O 1
ATOM 1500 N N . LEU A 1 186 ? -23.776 -15.826 10.040 1.00 8.13 186 LEU A N 1
ATOM 1501 C CA . LEU A 1 186 ? -22.870 -15.874 8.882 1.00 7.59 186 LEU A CA 1
ATOM 1502 C C . LEU A 1 186 ? -23.238 -17.055 7.971 1.00 8.54 186 LEU A C 1
ATOM 1503 O O . LEU A 1 186 ? -23.357 -16.863 6.773 1.00 9.99 186 LEU A O 1
ATOM 1508 N N . GLN A 1 187 ? -23.460 -18.238 8.555 1.00 8.80 187 GLN A N 1
ATOM 1509 C CA . GLN A 1 187 ? -23.816 -19.398 7.753 1.00 10.23 187 GLN A CA 1
ATOM 1510 C C . GLN A 1 187 ? -25.086 -19.115 6.942 1.00 10.26 187 GLN A C 1
ATOM 1511 O O . GLN A 1 187 ? -25.162 -19.447 5.756 1.00 11.08 187 GLN A O 1
ATOM 1517 N N . GLY A 1 188 ? -26.116 -18.567 7.594 1.00 10.49 188 GLY A N 1
ATOM 1518 C CA . GLY A 1 188 ? -27.395 -18.323 6.910 1.00 10.63 188 GLY A CA 1
ATOM 1519 C C . GLY A 1 188 ? -27.274 -17.280 5.810 1.00 10.55 188 GLY A C 1
ATOM 1520 O O . GLY A 1 188 ? -27.874 -17.417 4.763 1.00 11.44 188 GLY A O 1
ATOM 1521 N N . LEU A 1 189 ? -26.436 -16.273 6.022 1.00 8.90 189 LEU A N 1
ATOM 1522 C CA . LEU A 1 189 ? -26.284 -15.239 5.022 1.00 9.63 189 LEU A CA 1
ATOM 1523 C C . LEU A 1 189 ? -25.449 -15.768 3.860 1.00 9.83 189 LEU A C 1
ATOM 1524 O O . LEU A 1 189 ? -25.741 -15.451 2.715 1.00 10.42 189 LEU A O 1
ATOM 1529 N N . LEU A 1 190 ? -24.412 -16.562 4.151 1.00 9.62 190 LEU A N 1
ATOM 1530 C CA . LEU A 1 190 ? -23.659 -17.203 3.061 1.00 10.16 190 LEU A CA 1
ATOM 1531 C C . LEU A 1 190 ? -24.578 -18.069 2.184 1.00 10.81 190 LEU A C 1
ATOM 1532 O O . LEU A 1 190 ? -24.473 -18.033 0.948 1.00 13.17 190 LEU A O 1
ATOM 1537 N N . ALA A 1 191 ? -25.494 -18.804 2.826 1.00 11.19 191 ALA A N 1
ATOM 1538 C CA . ALA A 1 191 ? -26.445 -19.616 2.076 1.00 13.02 191 ALA A CA 1
ATOM 1539 C C . ALA A 1 191 ? -27.317 -18.778 1.100 1.00 11.74 191 ALA A C 1
ATOM 1540 O O . ALA A 1 191 ? -27.800 -19.253 0.092 1.00 16.94 191 ALA A O 1
ATOM 1542 N N . ARG A 1 192 ? -27.545 -17.521 1.437 1.00 10.82 192 ARG A N 1
ATOM 1543 C CA . ARG A 1 192 ? -28.338 -16.651 0.585 1.00 11.91 192 ARG A CA 1
ATOM 1544 C C . ARG A 1 192 ? -27.528 -15.901 -0.471 1.00 11.79 192 ARG A C 1
ATOM 1545 O O . ARG A 1 192 ? -28.118 -15.217 -1.326 1.00 13.71 192 ARG A O 1
ATOM 1553 N N . SER A 1 193 ? -26.200 -16.000 -0.416 1.00 11.22 193 SER A N 1
ATOM 1554 C CA . SER A 1 193 ? -25.353 -15.099 -1.188 1.00 11.24 193 SER A CA 1
ATOM 1555 C C . SER A 1 193 ? -24.815 -15.643 -2.492 1.00 12.48 193 SER A C 1
ATOM 1556 O O . SER A 1 193 ? -24.188 -14.898 -3.235 1.00 14.16 193 SER A O 1
ATOM 1559 N N . GLY A 1 194 ? -25.087 -16.902 -2.810 1.00 12.18 194 GLY A N 1
ATOM 1560 C CA . GLY A 1 194 ? -24.714 -17.442 -4.131 1.00 13.40 194 GLY A CA 1
ATOM 1561 C C . GLY A 1 194 ? -23.287 -17.974 -4.226 1.00 13.73 194 GLY A C 1
ATOM 1562 O O . GLY A 1 194 ? -22.643 -18.255 -3.205 1.00 15.65 194 GLY A O 1
ATOM 1563 N N . SER A 1 195 ? -22.825 -18.157 -5.460 1.00 13.14 195 SER A N 1
ATOM 1564 C CA . SER A 1 195 ? -21.638 -18.977 -5.722 1.00 14.36 195 SER A CA 1
ATOM 1565 C C . SER A 1 195 ? -20.655 -18.270 -6.631 1.00 15.05 195 SER A C 1
ATOM 1566 O O . SER A 1 195 ? -19.797 -18.924 -7.218 1.00 16.52 195 SER A O 1
ATOM 1569 N N . SER A 1 196 ? -20.748 -16.936 -6.752 1.00 13.87 196 SER A N 1
ATOM 1570 C CA . SER A 1 196 ? -19.766 -16.251 -7.623 1.00 14.93 196 SER A CA 1
ATOM 1571 C C . SER A 1 196 ? -18.341 -16.457 -7.101 1.00 14.90 196 SER A C 1
ATOM 1572 O O . SER A 1 196 ? -18.086 -16.262 -5.908 1.00 15.11 196 SER A O 1
ATOM 1575 N N . SER A 1 197 ? -17.430 -16.825 -8.006 1.00 16.49 197 SER A N 1
ATOM 1576 C CA A SER A 1 197 ? -16.020 -16.977 -7.674 0.50 16.98 197 SER A CA 1
ATOM 1577 C CA B SER A 1 197 ? -16.043 -16.959 -7.591 0.50 17.10 197 SER A CA 1
ATOM 1578 C C . SER A 1 197 ? -15.276 -15.637 -7.628 1.00 16.78 197 SER A C 1
ATOM 1579 O O . SER A 1 197 ? -14.103 -15.571 -7.238 1.00 18.64 197 SER A O 1
ATOM 1584 N N . ASN A 1 198 ? -15.931 -14.579 -8.083 1.00 15.17 198 ASN A N 1
ATOM 1585 C CA . ASN A 1 198 ? -15.326 -13.248 -8.087 1.00 15.14 198 ASN A CA 1
ATOM 1586 C C . ASN A 1 198 ? -15.545 -12.652 -6.708 1.00 13.32 198 ASN A C 1
ATOM 1587 O O . ASN A 1 198 ? -16.700 -12.470 -6.278 1.00 14.31 198 ASN A O 1
ATOM 1592 N N . GLU A 1 199 ? -14.459 -12.331 -6.014 1.00 14.37 199 GLU A N 1
ATOM 1593 C CA . GLU A 1 199 ? -14.536 -11.881 -4.625 1.00 13.06 199 GLU A CA 1
ATOM 1594 C C . GLU A 1 199 ? -15.329 -10.593 -4.485 1.00 13.62 199 GLU A C 1
ATOM 1595 O O . GLU A 1 199 ? -16.163 -10.464 -3.583 1.00 13.84 199 GLU A O 1
ATOM 1601 N N . LYS A 1 200 ? -15.116 -9.650 -5.402 1.00 15.54 200 LYS A N 1
ATOM 1602 C CA . LYS A 1 200 ? -15.868 -8.383 -5.323 1.00 15.01 200 LYS A CA 1
ATOM 1603 C C . LYS A 1 200 ? -17.374 -8.623 -5.535 1.00 14.31 200 LYS A C 1
ATOM 1604 O O . LYS A 1 200 ? -18.216 -8.126 -4.784 1.00 15.03 200 LYS A O 1
ATOM 1610 N N . THR A 1 201 ? -17.718 -9.383 -6.570 1.00 14.24 201 THR A N 1
ATOM 1611 C CA . THR A 1 201 ? -19.125 -9.666 -6.845 1.00 14.44 201 THR A CA 1
ATOM 1612 C C . THR A 1 201 ? -19.779 -10.367 -5.641 1.00 13.16 201 THR A C 1
ATOM 1613 O O . THR A 1 201 ? -20.892 -10.012 -5.225 1.00 13.44 201 THR A O 1
ATOM 1617 N N . PHE A 1 202 ? -19.118 -11.411 -5.147 1.00 12.25 202 PHE A N 1
ATOM 1618 C CA . PHE A 1 202 ? -19.617 -12.137 -4.018 1.00 10.99 202 PHE A CA 1
ATOM 1619 C C . PHE A 1 202 ? -19.819 -11.235 -2.795 1.00 10.94 202 PHE A C 1
ATOM 1620 O O . PHE A 1 202 ? -20.909 -11.221 -2.188 1.00 12.24 202 PHE A O 1
ATOM 1628 N N . MET A 1 203 ? -18.806 -10.445 -2.459 1.00 10.87 203 MET A N 1
ATOM 1629 C CA . MET A 1 203 ? -18.895 -9.614 -1.233 1.00 10.85 203 MET A CA 1
ATOM 1630 C C . MET A 1 203 ? -19.959 -8.524 -1.379 1.00 10.66 203 MET A C 1
ATOM 1631 O O . MET A 1 203 ? -20.644 -8.200 -0.407 1.00 11.09 203 MET A O 1
ATOM 1636 N N . LYS A 1 204 ? -20.096 -7.935 -2.561 1.00 11.80 204 LYS A N 1
ATOM 1637 C CA . LYS A 1 204 ? -21.182 -6.958 -2.763 1.00 12.68 204 LYS A CA 1
ATOM 1638 C C . LYS A 1 204 ? -22.537 -7.617 -2.492 1.00 12.75 204 LYS A C 1
ATOM 1639 O O . LYS A 1 204 ? -23.397 -7.021 -1.834 1.00 13.00 204 LYS A O 1
ATOM 1645 N N . ASN A 1 205 ? -22.730 -8.850 -2.974 1.00 11.18 205 ASN A N 1
ATOM 1646 C CA . ASN A 1 205 ? -24.028 -9.512 -2.740 1.00 11.12 205 ASN A CA 1
ATOM 1647 C C . ASN A 1 205 ? -24.208 -9.894 -1.289 1.00 11.12 205 ASN A C 1
ATOM 1648 O O . ASN A 1 205 ? -25.301 -9.716 -0.733 1.00 12.23 205 ASN A O 1
ATOM 1653 N N . PHE A 1 206 ? -23.150 -10.421 -0.672 1.00 10.43 206 PHE A N 1
ATOM 1654 C CA . PHE A 1 206 ? -23.197 -10.782 0.738 1.00 10.14 206 PHE A CA 1
ATOM 1655 C C . PHE A 1 206 ? -23.546 -9.574 1.611 1.00 10.16 206 PHE A C 1
ATOM 1656 O O . PHE A 1 206 ? -24.402 -9.669 2.511 1.00 9.97 206 PHE A O 1
ATOM 1664 N N . HIS A 1 207 ? -22.877 -8.456 1.373 1.00 9.59 207 HIS A N 1
ATOM 1665 C CA . HIS A 1 207 ? -23.195 -7.247 2.124 1.00 8.58 207 HIS A CA 1
ATOM 1666 C C . HIS A 1 207 ? -24.626 -6.828 1.932 1.00 10.00 207 HIS A C 1
ATOM 1667 O O . HIS A 1 207 ? -25.261 -6.402 2.881 1.00 9.66 207 HIS A O 1
ATOM 1674 N N . ALA A 1 208 ? -25.168 -6.954 0.720 1.00 10.17 208 ALA A N 1
ATOM 1675 C CA . ALA A 1 208 ? -26.562 -6.611 0.491 1.00 10.19 208 ALA A CA 1
ATOM 1676 C C . ALA A 1 208 ? -27.518 -7.533 1.275 1.00 10.38 208 ALA A C 1
ATOM 1677 O O . ALA A 1 208 ? -28.497 -7.046 1.872 1.00 11.48 208 ALA A O 1
ATOM 1679 N N . LYS A 1 209 ? -27.198 -8.825 1.343 1.00 10.68 209 LYS A N 1
ATOM 1680 C CA . LYS A 1 209 ? -28.033 -9.747 2.118 1.00 10.82 209 LYS A CA 1
ATOM 1681 C C . LYS A 1 209 ? -27.937 -9.412 3.606 1.00 10.29 209 LYS A C 1
ATOM 1682 O O . LYS A 1 209 ? -28.946 -9.424 4.335 1.00 10.92 209 LYS A O 1
ATOM 1688 N N . ARG A 1 210 ? -26.727 -9.106 4.060 1.00 9.41 210 ARG A N 1
ATOM 1689 C CA . ARG A 1 210 ? -26.573 -8.782 5.486 1.00 8.94 210 ARG A CA 1
ATOM 1690 C C . ARG A 1 210 ? -27.329 -7.497 5.840 1.00 9.00 210 ARG A C 1
ATOM 1691 O O . ARG A 1 210 ? -27.935 -7.423 6.931 1.00 9.65 210 ARG A O 1
ATOM 1699 N N . THR A 1 211 ? -27.267 -6.498 4.950 1.00 9.15 211 THR A N 1
ATOM 1700 C CA . THR A 1 211 ? -27.935 -5.219 5.199 1.00 9.87 211 THR A CA 1
ATOM 1701 C C . THR A 1 211 ? -29.430 -5.380 5.450 1.00 10.71 211 THR A C 1
ATOM 1702 O O . THR A 1 211 ? -30.036 -4.600 6.203 1.00 11.90 211 THR A O 1
ATOM 1706 N N . LEU A 1 212 ? -30.045 -6.423 4.877 1.00 10.22 212 LEU A N 1
ATOM 1707 C CA . LEU A 1 212 ? -31.493 -6.635 5.058 1.00 11.52 212 LEU A CA 1
ATOM 1708 C C . LEU A 1 212 ? -31.865 -7.031 6.463 1.00 11.14 212 LEU A C 1
ATOM 1709 O O . LEU A 1 212 ? -33.024 -6.867 6.830 1.00 13.97 212 LEU A O 1
ATOM 1714 N N . VAL A 1 213 ? -30.919 -7.533 7.244 1.00 10.30 213 VAL A N 1
ATOM 1715 C CA . VAL A 1 213 ? -31.226 -8.056 8.588 1.00 11.03 213 VAL A CA 1
ATOM 1716 C C . VAL A 1 213 ? -30.387 -7.434 9.721 1.00 10.00 213 VAL A C 1
ATOM 1717 O O . VAL A 1 213 ? -30.686 -7.628 10.879 1.00 9.85 213 VAL A O 1
ATOM 1721 N N . VAL A 1 214 ? -29.315 -6.727 9.381 1.00 9.73 214 VAL A N 1
ATOM 1722 C CA . VAL A 1 214 ? -28.340 -6.258 10.397 1.00 9.15 214 VAL A CA 1
ATOM 1723 C C . VAL A 1 214 ? -28.948 -5.317 11.455 1.00 9.24 214 VAL A C 1
ATOM 1724 O O . VAL A 1 214 ? -28.403 -5.235 12.543 1.00 10.28 214 VAL A O 1
ATOM 1728 N N . ASP A 1 215 ? -30.046 -4.638 11.120 1.00 9.88 215 ASP A N 1
ATOM 1729 C CA . ASP A 1 215 ? -30.725 -3.729 12.062 1.00 11.03 215 ASP A CA 1
ATOM 1730 C C . ASP A 1 215 ? -31.999 -4.300 12.659 1.00 11.56 215 ASP A C 1
ATOM 1731 O O . ASP A 1 215 ? -32.847 -3.547 13.200 1.00 15.63 215 ASP A O 1
ATOM 1736 N N . THR A 1 216 ? -32.128 -5.621 12.555 1.00 9.94 216 THR A N 1
ATOM 1737 C CA . THR A 1 216 ? -33.257 -6.341 13.121 1.00 10.15 216 THR A CA 1
ATOM 1738 C C . THR A 1 216 ? -32.822 -7.165 14.330 1.00 9.99 216 THR A C 1
ATOM 1739 O O . THR A 1 216 ? -31.640 -7.316 14.571 1.00 9.50 216 THR A O 1
ATOM 1743 N N . ASN A 1 217 ? -33.820 -7.702 15.065 1.00 10.03 217 ASN A N 1
ATOM 1744 C CA . ASN A 1 217 ? -33.542 -8.614 16.172 1.00 10.38 217 ASN A CA 1
ATOM 1745 C C . ASN A 1 217 ? -32.480 -8.083 17.107 1.00 10.12 217 ASN A C 1
ATOM 1746 O O . ASN A 1 217 ? -31.674 -8.864 17.676 1.00 10.59 217 ASN A O 1
ATOM 1751 N N . LYS A 1 218 ? -32.483 -6.770 17.345 1.00 10.57 218 LYS A N 1
ATOM 1752 C CA . LYS A 1 218 ? -31.501 -6.136 18.223 1.00 10.06 218 LYS A CA 1
ATOM 1753 C C . LYS A 1 218 ? -30.057 -6.550 17.959 1.00 10.12 218 LYS A C 1
ATOM 1754 O O . LYS A 1 218 ? -29.227 -6.546 18.878 1.00 10.56 218 LYS A O 1
ATOM 1760 N N . TYR A 1 219 ? -29.681 -6.769 16.692 1.00 9.20 219 TYR A N 1
ATOM 1761 C CA . TYR A 1 219 ? -28.224 -6.969 16.443 1.00 9.40 219 TYR A CA 1
ATOM 1762 C C . TYR A 1 219 ? -27.507 -5.640 16.581 1.00 10.00 219 TYR A C 1
ATOM 1763 O O . TYR A 1 219 ? -26.335 -5.581 16.970 1.00 9.60 219 TYR A O 1
ATOM 1772 N N . ASN A 1 220 ? -28.216 -4.580 16.171 1.00 9.47 220 ASN A N 1
ATOM 1773 C CA . ASN A 1 220 ? -27.736 -3.173 16.189 1.00 9.81 220 ASN A CA 1
ATOM 1774 C C . ASN A 1 220 ? -28.970 -2.304 16.261 1.00 11.52 220 ASN A C 1
ATOM 1775 O O . ASN A 1 220 ? -30.045 -2.715 15.837 1.00 13.90 220 ASN A O 1
ATOM 1780 N N . LYS A 1 221 ? -28.778 -1.098 16.776 1.00 11.94 221 LYS A N 1
ATOM 1781 C CA A LYS A 1 221 ? -29.822 -0.061 16.738 0.50 12.36 221 LYS A CA 1
ATOM 1782 C CA B LYS A 1 221 ? -29.817 -0.068 16.741 0.50 12.25 221 LYS A CA 1
ATOM 1783 C C . LYS A 1 221 ? -29.755 0.643 15.389 1.00 12.69 221 LYS A C 1
ATOM 1784 O O . LYS A 1 221 ? -28.698 1.158 15.030 1.00 14.25 221 LYS A O 1
ATOM 1795 N N . PRO A 1 222 ? -30.874 0.697 14.625 1.00 13.10 222 PRO A N 1
ATOM 1796 C CA . PRO A 1 222 ? -30.732 1.336 13.316 1.00 14.22 222 PRO A CA 1
ATOM 1797 C C . PRO A 1 222 ? -30.406 2.832 13.410 1.00 13.67 222 PRO A C 1
ATOM 1798 O O . PRO A 1 222 ? -30.901 3.512 14.299 1.00 16.24 222 PRO A O 1
ATOM 1802 N N . PRO A 1 223 ? -29.589 3.380 12.487 1.00 13.58 223 PRO A N 1
ATOM 1803 C CA . PRO A 1 223 ? -28.994 2.763 11.288 1.00 13.47 223 PRO A CA 1
ATOM 1804 C C . PRO A 1 223 ? -27.569 2.291 11.551 1.00 12.81 223 PRO A C 1
ATOM 1805 O O . PRO A 1 223 ? -26.784 2.184 10.623 1.00 12.81 223 PRO A O 1
ATOM 1809 N N . ASN A 1 224 ? -27.251 1.953 12.805 1.00 11.37 224 ASN A N 1
ATOM 1810 C CA . ASN A 1 224 ? -25.882 1.577 13.120 1.00 12.14 224 ASN A CA 1
ATOM 1811 C C . ASN A 1 224 ? -25.485 0.299 12.385 1.00 11.27 224 ASN A C 1
ATOM 1812 O O . ASN A 1 224 ? -24.330 0.161 11.979 1.00 12.98 224 ASN A O 1
ATOM 1817 N N . GLY A 1 225 ? -26.413 -0.649 12.247 1.00 11.24 225 GLY A N 1
ATOM 1818 C CA . GLY A 1 225 ? -26.093 -1.881 11.532 1.00 11.09 225 GLY A CA 1
ATOM 1819 C C . GLY A 1 225 ? -25.853 -1.608 10.069 1.00 9.47 225 GLY A C 1
ATOM 1820 O O . GLY A 1 225 ? -24.908 -2.141 9.498 1.00 10.07 225 GLY A O 1
ATOM 1821 N N . LYS A 1 226 ? -26.711 -0.808 9.447 1.00 10.29 226 LYS A N 1
ATOM 1822 C CA . LYS A 1 226 ? -26.537 -0.478 8.036 1.00 10.84 226 LYS A CA 1
ATOM 1823 C C . LYS A 1 226 ? -25.167 0.164 7.841 1.00 11.38 226 LYS A C 1
ATOM 1824 O O . LYS A 1 226 ? -24.423 -0.190 6.904 1.00 11.78 226 LYS A O 1
ATOM 1830 N N . ASN A 1 227 ? -24.793 1.055 8.757 1.00 11.51 227 ASN A N 1
ATOM 1831 C CA . ASN A 1 227 ? -23.482 1.715 8.650 1.00 11.83 227 ASN A CA 1
ATOM 1832 C C . ASN A 1 227 ? -22.315 0.784 8.910 1.00 11.07 227 ASN A C 1
ATOM 1833 O O . ASN A 1 227 ? -21.250 0.935 8.275 1.00 10.81 227 ASN A O 1
ATOM 1838 N N . ARG A 1 228 ? -22.471 -0.187 9.806 1.00 10.68 228 ARG A N 1
ATOM 1839 C CA . ARG A 1 228 ? -21.379 -1.109 10.047 1.00 11.70 228 ARG A CA 1
ATOM 1840 C C . ARG A 1 228 ? -21.098 -1.929 8.786 1.00 10.46 228 ARG A C 1
ATOM 1841 O O . ARG A 1 228 ? -19.939 -2.129 8.430 1.00 10.07 228 ARG A O 1
ATOM 1849 N N . VAL A 1 229 ? -22.151 -2.368 8.100 1.00 9.01 229 VAL A N 1
ATOM 1850 C CA . VAL A 1 229 ? -21.933 -3.158 6.887 1.00 9.62 229 VAL A CA 1
ATOM 1851 C C . VAL A 1 229 ? -21.333 -2.275 5.798 1.00 9.94 229 VAL A C 1
ATOM 1852 O O . VAL A 1 229 ? -20.433 -2.720 5.059 1.00 10.35 229 VAL A O 1
ATOM 1856 N N . LYS A 1 230 ? -21.798 -1.041 5.715 1.00 10.13 230 LYS A N 1
ATOM 1857 C CA A LYS A 1 230 ? -21.256 -0.072 4.749 0.50 10.71 230 LYS A CA 1
ATOM 1858 C CA B LYS A 1 230 ? -21.240 -0.082 4.735 0.50 10.67 230 LYS A CA 1
ATOM 1859 C C . LYS A 1 230 ? -19.735 0.100 4.889 1.00 11.70 230 LYS A C 1
ATOM 1860 O O . LYS A 1 230 ? -19.050 0.375 3.902 1.00 12.43 230 LYS A O 1
ATOM 1871 N N . GLN A 1 231 ? -19.201 -0.025 6.106 1.00 11.17 231 GLN A N 1
ATOM 1872 C CA . GLN A 1 231 ? -17.721 0.092 6.277 1.00 10.99 231 GLN A CA 1
ATOM 1873 C C . GLN A 1 231 ? -16.997 -0.894 5.369 1.00 10.76 231 GLN A C 1
ATOM 1874 O O . GLN A 1 231 ? -16.093 -0.537 4.605 1.00 11.19 231 GLN A O 1
ATOM 1880 N N . TRP A 1 232 ? -17.414 -2.153 5.477 1.00 10.55 232 TRP A N 1
ATOM 1881 C CA . TRP A 1 232 ? -16.814 -3.273 4.706 1.00 10.66 232 TRP A CA 1
ATOM 1882 C C . TRP A 1 232 ? -17.107 -3.110 3.244 1.00 11.32 232 TRP A C 1
ATOM 1883 O O . TRP A 1 232 ? -16.236 -3.323 2.397 1.00 11.03 232 TRP A O 1
ATOM 1894 N N . ASP A 1 233 ? -18.350 -2.763 2.912 1.00 10.69 233 ASP A N 1
ATOM 1895 C CA . ASP A 1 233 ? -18.721 -2.606 1.510 1.00 10.83 233 ASP A CA 1
ATOM 1896 C C . ASP A 1 233 ? -17.962 -1.473 0.826 1.00 11.06 233 ASP A C 1
ATOM 1897 O O . ASP A 1 233 ? -17.556 -1.595 -0.333 1.00 12.06 233 ASP A O 1
ATOM 1902 N N . THR A 1 234 ? -17.732 -0.382 1.553 1.00 10.55 234 THR A N 1
ATOM 1903 C CA . THR A 1 234 ? -16.957 0.736 0.973 1.00 11.10 234 THR A CA 1
ATOM 1904 C C . THR A 1 234 ? -15.515 0.326 0.754 1.00 11.96 234 THR A C 1
ATOM 1905 O O . THR A 1 234 ? -14.937 0.712 -0.262 1.00 13.16 234 THR A O 1
ATOM 1909 N N . LEU A 1 235 ? -14.941 -0.449 1.677 1.00 12.15 235 LEU A N 1
ATOM 1910 C CA . LEU A 1 235 ? -13.573 -0.896 1.489 1.00 12.61 235 LEU A CA 1
ATOM 1911 C C . LEU A 1 235 ? -13.472 -1.800 0.245 1.00 12.55 235 LEU A C 1
ATOM 1912 O O . LEU A 1 235 ? -12.492 -1.723 -0.505 1.00 15.00 235 LEU A O 1
ATOM 1917 N N . VAL A 1 236 ? -14.497 -2.631 0.012 1.00 13.00 236 VAL A N 1
ATOM 1918 C CA . VAL A 1 236 ? -14.533 -3.449 -1.226 1.00 14.54 236 VAL A CA 1
ATOM 1919 C C . VAL A 1 236 ? -14.590 -2.543 -2.444 1.00 17.06 236 VAL A C 1
ATOM 1920 O O . VAL A 1 236 ? -13.785 -2.702 -3.393 1.00 19.93 236 VAL A O 1
ATOM 1924 N N . ASP A 1 237 ? -15.482 -1.549 -2.409 1.00 15.54 237 ASP A N 1
ATOM 1925 C CA . ASP A 1 237 ? -15.608 -0.589 -3.542 1.00 17.62 237 ASP A CA 1
ATOM 1926 C C . ASP A 1 237 ? -14.294 0.140 -3.803 1.00 18.51 237 ASP A C 1
ATOM 1927 O O . ASP A 1 237 ? -13.979 0.455 -4.959 1.00 22.02 237 ASP A O 1
ATOM 1932 N N . MET A 1 238 ? -13.569 0.472 -2.728 1.00 17.45 238 MET A N 1
ATOM 1933 C CA . MET A 1 238 ? -12.296 1.221 -2.831 1.00 18.25 238 MET A CA 1
ATOM 1934 C C . MET A 1 238 ? -11.175 0.299 -3.350 1.00 19.25 238 MET A C 1
ATOM 1935 O O . MET A 1 238 ? -10.112 0.778 -3.751 1.00 23.53 238 MET A O 1
ATOM 1940 N N . GLY A 1 239 ? -11.421 -1.014 -3.343 1.00 22.17 239 GLY A N 1
ATOM 1941 C CA . GLY A 1 239 ? -10.399 -2.006 -3.703 1.00 21.62 239 GLY A CA 1
ATOM 1942 C C . GLY A 1 239 ? -9.306 -2.252 -2.665 1.00 19.80 239 GLY A C 1
ATOM 1943 O O . GLY A 1 239 ? -8.257 -2.800 -3.019 1.00 27.30 239 GLY A O 1
ATOM 1944 N N . LYS A 1 240 ? -9.554 -1.884 -1.403 1.00 17.03 240 LYS A N 1
ATOM 1945 C CA . LYS A 1 240 ? -8.575 -1.970 -0.313 1.00 18.89 240 LYS A CA 1
ATOM 1946 C C . LYS A 1 240 ? -8.663 -3.305 0.397 1.00 18.22 240 LYS A C 1
ATOM 1947 O O . LYS A 1 240 ? -8.773 -3.375 1.638 1.00 19.44 240 LYS A O 1
ATOM 1953 N N . MET A 1 241 ? -8.615 -4.383 -0.382 1.00 13.41 241 MET A N 1
ATOM 1954 C CA . MET A 1 241 ? -8.925 -5.682 0.181 1.00 12.70 241 MET A CA 1
ATOM 1955 C C . MET A 1 241 ? -7.924 -6.201 1.224 1.00 11.29 241 MET A C 1
ATOM 1956 O O . MET A 1 241 ? -8.289 -6.981 2.089 1.00 11.09 241 MET A O 1
ATOM 1961 N N . ASN A 1 242 ? -6.680 -5.730 1.153 1.00 12.91 242 ASN A N 1
ATOM 1962 C CA . ASN A 1 242 ? -5.662 -6.236 2.077 1.00 12.09 242 ASN A CA 1
ATOM 1963 C C . ASN A 1 242 ? -5.595 -5.549 3.433 1.00 11.86 242 ASN A C 1
ATOM 1964 O O . ASN A 1 242 ? -4.847 -5.989 4.281 1.00 11.34 242 ASN A O 1
ATOM 1969 N N . LEU A 1 243 ? -6.322 -4.436 3.617 1.00 12.24 243 LEU A N 1
ATOM 1970 C CA . LEU A 1 243 ? -6.278 -3.687 4.871 1.00 12.27 243 LEU A CA 1
ATOM 1971 C C . LEU A 1 243 ? -4.843 -3.408 5.321 1.00 11.80 243 LEU A C 1
ATOM 1972 O O . LEU A 1 243 ? -4.537 -3.452 6.533 1.00 13.41 243 LEU A O 1
ATOM 1977 N N . LYS A 1 244 ? -3.985 -3.041 4.361 1.00 12.09 244 LYS A N 1
ATOM 1978 C CA . LYS A 1 244 ? -2.632 -2.573 4.709 1.00 12.70 244 LYS A CA 1
ATOM 1979 C C . LYS A 1 244 ? -2.464 -1.149 4.172 1.00 14.89 244 LYS A C 1
ATOM 1980 O O . LYS A 1 244 ? -2.893 -0.839 3.055 1.00 15.64 244 LYS A O 1
ATOM 1986 N N . ASN A 1 245 ? -1.826 -0.291 4.977 1.00 14.02 245 ASN A N 1
ATOM 1987 C CA . ASN A 1 245 ? -1.645 1.124 4.590 1.00 15.58 245 ASN A CA 1
A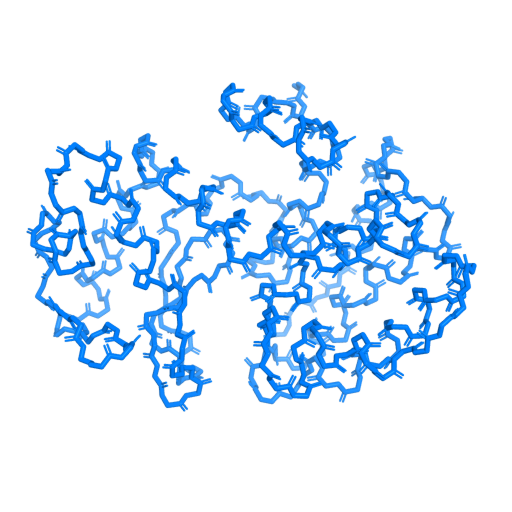TOM 1988 C C . ASN A 1 245 ? -3.013 1.773 4.277 1.00 15.28 245 ASN A C 1
ATOM 1989 O O . ASN A 1 245 ? -3.199 2.402 3.240 1.00 17.65 245 ASN A O 1
ATOM 1994 N N . VAL A 1 246 ? -3.952 1.617 5.216 1.00 14.18 246 VAL A N 1
ATOM 1995 C CA . VAL A 1 246 ? -5.320 2.092 5.042 1.00 14.22 246 VAL A CA 1
ATOM 1996 C C . VAL A 1 246 ? -5.776 2.959 6.205 1.00 15.16 246 VAL A C 1
ATOM 1997 O O . VAL A 1 246 ? -6.981 3.080 6.450 1.00 15.28 246 VAL A O 1
ATOM 2001 N N . ASP A 1 247 ? -4.842 3.586 6.934 1.00 14.48 247 ASP A N 1
ATOM 2002 C CA . ASP A 1 247 ? -5.299 4.345 8.120 1.00 15.54 247 ASP A CA 1
ATOM 2003 C C . ASP A 1 247 ? -6.335 5.427 7.738 1.00 16.83 247 ASP A C 1
ATOM 2004 O O . ASP A 1 247 ? -7.323 5.602 8.443 1.00 16.66 247 ASP A O 1
ATOM 2009 N N . SER A 1 248 ? -6.098 6.173 6.661 1.00 15.56 248 SER A N 1
ATOM 2010 C CA . SER A 1 248 ? -7.017 7.261 6.320 1.00 16.60 248 SER A CA 1
ATOM 2011 C C . SER A 1 248 ? -8.367 6.688 5.840 1.00 16.34 248 SER A C 1
ATOM 2012 O O . SER A 1 248 ? -9.418 7.241 6.167 1.00 15.58 248 SER A O 1
ATOM 2015 N N . GLU A 1 249 ? -8.339 5.587 5.080 1.00 15.16 249 GLU A N 1
ATOM 2016 C CA . GLU A 1 249 ? -9.576 4.973 4.643 1.00 13.99 249 GLU A CA 1
ATOM 2017 C C . GLU A 1 249 ? -10.401 4.447 5.795 1.00 12.97 249 GLU A C 1
ATOM 2018 O O . GLU A 1 249 ? -11.637 4.551 5.773 1.00 13.84 249 GLU A O 1
ATOM 2024 N N . ILE A 1 250 ? -9.731 3.871 6.796 1.00 12.94 250 ILE A N 1
ATOM 2025 C CA . ILE A 1 250 ? -10.468 3.409 7.984 1.00 13.06 250 ILE A CA 1
ATOM 2026 C C . ILE A 1 250 ? -11.078 4.582 8.739 1.00 13.64 250 ILE A C 1
ATOM 2027 O O . ILE A 1 250 ? -12.230 4.489 9.194 1.00 13.33 250 ILE A O 1
ATOM 2032 N N . ALA A 1 251 ? -10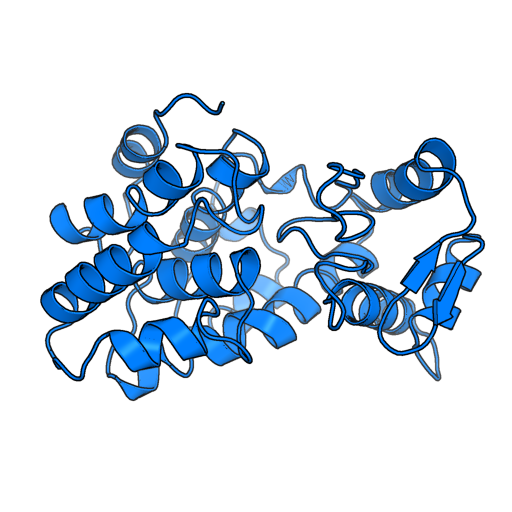.350 5.684 8.850 1.00 14.44 251 ALA A N 1
ATOM 2033 C CA . ALA A 1 251 ? -10.920 6.879 9.502 1.00 15.61 251 ALA A CA 1
ATOM 2034 C C . ALA A 1 251 ? -12.143 7.384 8.705 1.00 15.19 251 ALA A C 1
ATOM 2035 O O . ALA A 1 251 ? -13.146 7.818 9.284 1.00 16.93 251 ALA A O 1
ATOM 2037 N N . GLN A 1 252 ? -12.098 7.271 7.372 1.00 15.68 252 GLN A N 1
ATOM 2038 C CA . GLN A 1 252 ? -13.219 7.724 6.534 1.00 15.50 252 GLN A CA 1
ATOM 2039 C C . GLN A 1 252 ? -14.450 6.827 6.715 1.00 14.93 252 GLN A C 1
ATOM 2040 O O . GLN A 1 252 ? -15.573 7.306 6.942 1.00 14.74 252 GLN A O 1
ATOM 2046 N N . VAL A 1 253 ? -14.254 5.512 6.627 1.00 12.32 253 VAL A N 1
ATOM 2047 C CA . VAL A 1 253 ? -15.429 4.636 6.617 1.00 12.17 253 VAL A CA 1
ATOM 2048 C C . VAL A 1 253 ? -16.046 4.466 8.008 1.00 12.22 253 VAL A C 1
ATOM 2049 O O . VAL A 1 253 ? -17.190 4.013 8.128 1.00 12.59 253 VAL A O 1
ATOM 2053 N N . THR A 1 254 ? -15.294 4.855 9.038 1.00 12.43 254 THR A N 1
ATOM 2054 C CA . THR A 1 254 ? -15.825 4.801 10.405 1.00 12.91 254 THR A CA 1
ATOM 2055 C C . THR A 1 254 ? -16.384 6.180 10.823 1.00 13.35 254 THR A C 1
ATOM 2056 O O . THR A 1 254 ? -16.821 6.365 11.973 1.00 14.30 254 THR A O 1
ATOM 2060 N N . ASP A 1 255 ? -16.412 7.134 9.900 1.00 13.92 255 ASP A N 1
ATOM 2061 C CA . ASP A 1 255 ? -16.926 8.488 10.206 1.00 14.61 255 ASP A CA 1
ATOM 2062 C C . ASP A 1 255 ? -18.444 8.573 10.047 1.00 15.93 255 ASP A C 1
ATOM 2063 O O . ASP A 1 255 ? -18.965 9.257 9.159 1.00 19.39 255 ASP A O 1
ATOM 2068 N N . TRP A 1 256 ? -19.150 7.873 10.909 1.00 13.65 256 TRP A N 1
ATOM 2069 C CA . TRP A 1 256 ? -20.588 7.904 10.945 1.00 13.89 256 TRP A CA 1
ATOM 2070 C C . TRP A 1 256 ? -21.023 8.015 12.370 1.00 14.31 256 TRP A C 1
ATOM 2071 O O . TRP A 1 256 ? -20.396 7.463 13.268 1.00 14.43 256 TRP A O 1
ATOM 2082 N N . GLU A 1 257 ? -22.118 8.716 12.589 1.00 13.60 257 GLU A N 1
ATOM 2083 C CA . GLU A 1 257 ? -22.628 8.941 13.942 1.00 14.15 257 GLU A CA 1
ATOM 2084 C C . GLU A 1 257 ? -23.390 7.719 14.416 1.00 14.81 257 GLU A C 1
ATOM 2085 O O . GLU A 1 257 ? -24.266 7.199 13.710 1.00 16.45 257 GLU A O 1
ATOM 2091 N N . MET A 1 258 ? -23.076 7.291 15.637 1.00 16.13 258 MET A N 1
ATOM 2092 C CA . MET A 1 258 ? -23.738 6.176 16.262 1.00 16.32 258 MET A CA 1
ATOM 2093 C C . MET A 1 258 ? -25.017 6.658 16.960 1.00 18.84 258 MET A C 1
ATOM 2094 O O . MET A 1 258 ? -24.981 7.610 17.740 1.00 22.91 258 MET A O 1
ATOM 2099 N N . LYS A 1 259 ? -26.146 6.020 16.658 1.00 18.52 259 LYS A N 1
ATOM 2100 C CA . LYS A 1 259 ? -27.419 6.321 17.280 1.00 23.56 259 LYS A CA 1
ATOM 2101 C C . LYS A 1 259 ? -27.541 5.497 18.568 1.00 28.42 259 LYS A C 1
ATOM 2102 O O . LYS A 1 259 ? -28.233 5.946 19.505 1.00 36.49 259 LYS A O 1
#

B-factor: mean 19.35, std 11.43, range [7.33, 79.7]

Solvent-accessible surface area: 11670 Å² total; per-residue (Å²): 140,56,45,54,104,47,15,58,112,120,15,36,76,88,5,146,110,48,2,57,7,55,2,40,19,2,18,3,0,1,40,0,0,2,17,11,53,37,72,41,45,76,5,71,129,40,6,6,44,19,72,44,84,118,9,76,25,24,28,10,1,3,3,3,14,0,8,2,9,17,98,77,33,65,158,15,11,0,14,77,0,0,103,16,8,4,47,34,93,62,27,122,127,36,40,6,46,19,0,0,158,104,26,51,10,84,16,127,56,142,72,50,44,3,65,28,135,30,64,67,184,73,0,15,33,53,0,149,153,13,36,125,38,83,15,0,78,83,0,1,15,64,3,1,29,103,39,17,0,113,26,0,5,71,17,0,108,117,68,63,4,87,20,0,0,0,0,0,0,0,0,0,0,0,15,22,11,24,12,75,60,45,62,32,12,0,75,7,2,7,84,123,4,50,114,44,105,77,44,110,75,2,0,76,56,0,4,55,66,0,52,131,33,0,33,64,65,98,31,19,120,77,53,8,0,120,37,1,2,85,1,0,14,26,0,2,69,64,52,76,40,81,0,81,135,0,98,85,35,0,58,113,16,11,124,30,157,50,156

Foldseek 3Di:
DDLQVLDDPVLQVVCCVQQVAGSLLVLLLLLLLCCQVPVGSPLLLFQLPWDDPVLQQDIFGGSLRFGQGGPLRNQTLVFQLQQQLQVLVPDPRGGNQNSCVVLVFPWDDDRNGIGGPDDSCVVSVSSNVCSPPPSSSVSRSVSLCVFAQNLLSVVCVVLPHRFSLSSSLRSSQCSLQNCDDDCSHSVNLLVVQDRDSDPLSSLLSSLVSNCVPQCDSPSHPPPSSVLSSQLSNVCSVVVVRRSPPCVVSSVVSSPDDGD

CATH classification: 3.30.386.10 (+1 more: 1.20.141.10)

Organism: Niallia circulans (NCBI:txid1397)

InterPro domains:
  IPR000400 Glycoside hydrolase, family 46 [PF01374] (73-286)
  IPR000400 Glycoside hydrolase, family 46 [PIRSF036551] (16-301)
  IPR000400 Glycoside hydrolase, family 46 [PS60000] (79-119)
  IPR000400 Glycoside hydrolase, family 46 [cd00978] (65-288)
  IPR023099 Glycoside hydrolase, family 46, N-terminal [G3DSA:3.30.386.10] (43-189)
  IPR023346 Lysozyme-like domain superfamily [SSF53955] (44-301)

Secondary structure (DSSP, 8-state):
--GGGGS-HHHHHHHHHHH---HHHHHHHHHHHHHHHHSSS-GGGGTT-EE--SSSS--EETTTTEE--BTTBSS-SHHHHHHHHHHHTT-SS--HHHHHHHTT--EEEETTEEEE-S-HHHHHHHHHTTTT-HHHHHHHHHHHIIIIIHHHHHHHHHTT---HHHHHHHHHHHHHH-SSSSTTSHHHHHHHS---S-HHHHHHHHHHHHHTTTTSTTSS-TTHHHHHHHHHHHHHHHT-TT-SS-HHHHHHHT-S---